Protein AF-0000000069646074 (afdb_homodimer)

Solvent-accessible surface area (backbone atoms only — not comparable to full-atom values): 11655 Å² total; per-residue (Å²): 133,66,46,63,47,78,86,68,53,70,42,39,55,42,27,39,51,50,51,42,50,24,63,64,48,52,66,72,56,49,51,50,51,48,33,70,33,52,32,80,80,73,58,53,70,69,58,49,52,49,52,53,50,39,44,72,73,66,55,84,73,53,60,79,70,73,66,70,65,72,78,75,69,74,68,78,69,71,82,78,67,69,81,74,59,93,70,78,74,85,82,89,135,134,65,46,64,48,76,87,68,51,69,42,39,55,41,28,39,50,49,50,40,50,25,62,63,49,52,66,72,55,50,52,48,51,47,33,70,34,51,31,80,80,75,57,52,69,69,58,50,52,50,50,53,50,39,45,72,72,64,54,84,72,53,60,78,70,72,65,69,64,72,77,74,68,71,66,78,69,70,81,72,66,70,73,74,67,82,85,72,79,76,66,82,116

Foldseek 3Di:
DAAADEPDDQLVLLVQLLVCVVVVHDLVVSLVVCCVRYNPVSDDPVVSVVSSVCVVVVDDGSDDPPPPPDPCPVCVVDDPDDPPPDDDDPDDD/DAAADEPDDQLVLLVQLLVCVVVVHDLVVSLVVCCVRYNPVSDDPVVSVVSSVCVVVVDDGSDDPPPPPDPCVVCVVDDVPDPVDDDPPPPPD

Radius of gyration: 30.95 Å; Cα contacts (8 Å, |Δi|>4): 137; chains: 2; bounding box: 115×78×54 Å

Organism: Araneus ventricosus (NCBI:txid182803)

pLDDT: mean 76.93, std 27.56, range [20.59, 98.56]

Nearest PDB structures (foldseek):
  5hoo-assembly1_B  TM=8.547E-01  e=4.907E-03  Drosophila mauritiana
  5hoo-assembly1_A  TM=8.546E-01  e=1.168E-02  Drosophila mauritiana
  7s03-assembly1_A-2  TM=7.861E-01  e=1.168E-02  Homo sapiens
  3hot-assembly1_A  TM=8.246E-01  e=2.960E-02  Drosophila mauritiana
  2rn7-assembly1_A  TM=3.428E-01  e=2.410E+00  Shigella flexneri

Secondary structure (DSSP, 8-state):
-PPPPPS--HHHHHHHHHHHHHTT--HHHHHHHHHHHT-TTSS-HHHHHHHHHHHHTT----S------------------GGG---S-----/-PPPPPS--HHHHHHHHHHHHHTT--HHHHHHHHHHHT-TTSS-HHHHHHHHHHHHTT----S-----------------GGG----------

Sequence (186 aa):
MFKTIADPADSEVRSVIRFLNAKKVKPAEIHRQLVEIYDENVMTDGMFRKWVRQFNDDRTNVHDEARSGRPSVVNDGLVAKVDEKFVKTDGSQMFKTIADPADSEVRSVIRFLNAKKVKPAEIHRQLVEIYDENVMTDGMFRKWVRQFNDDRTNVHDEARSGRPSVVNDGLVAKVDEKFVKTDGSQ

Structure (mmCIF, N/CA/C/O backbone):
data_AF-0000000069646074-model_v1
#
loop_
_entity.id
_entity.type
_entity.pdbx_description
1 polymer 'Mos1 transposase HTH domain-containing protein'
#
loop_
_atom_site.group_PDB
_atom_site.id
_atom_site.type_symbol
_atom_site.label_atom_id
_atom_site.label_alt_id
_atom_site.label_comp_id
_atom_site.label_asym_id
_atom_site.label_entity_id
_atom_site.label_seq_id
_atom_site.pdbx_PDB_ins_code
_atom_site.Cartn_x
_atom_site.Cartn_y
_atom_site.Cartn_z
_atom_site.occupancy
_atom_site.B_iso_or_equiv
_atom_site.auth_seq_id
_atom_site.auth_comp_id
_atom_site.auth_asym_id
_atom_site.auth_atom_id
_atom_site.pdbx_PDB_model_num
ATOM 1 N N . MET A 1 1 ? 1.889 -19.594 7.305 1 67.44 1 MET A N 1
ATOM 2 C CA . MET A 1 1 ? 0.862 -18.766 7.914 1 67.44 1 MET A CA 1
ATOM 3 C C . MET A 1 1 ? 1.164 -17.281 7.699 1 67.44 1 MET A C 1
ATOM 5 O O . MET A 1 1 ? 2.309 -16.844 7.852 1 67.44 1 MET A O 1
ATOM 9 N N . PHE A 1 2 ? 0.209 -16.484 6.973 1 74.75 2 PHE A N 1
ATOM 10 C CA . PHE A 1 2 ? 0.389 -15.062 6.684 1 74.75 2 PHE A CA 1
ATOM 11 C C . PHE A 1 2 ? 0.436 -14.25 7.969 1 74.75 2 PHE A C 1
ATOM 13 O O . PHE A 1 2 ? -0.162 -14.633 8.977 1 74.75 2 PHE A O 1
ATOM 20 N N . LYS A 1 3 ? 1.352 -13.43 8.094 1 87.81 3 LYS A N 1
ATOM 21 C CA . LYS A 1 3 ? 1.307 -12.453 9.172 1 87.81 3 LYS A CA 1
ATOM 22 C C . LYS A 1 3 ? 0.21 -11.414 8.93 1 87.81 3 LYS A C 1
ATOM 24 O O . LYS A 1 3 ? 0.04 -10.938 7.812 1 87.81 3 LYS A O 1
ATOM 29 N N . THR A 1 4 ? -0.671 -11.266 9.891 1 94.12 4 THR A N 1
ATOM 30 C CA . THR A 1 4 ? -1.714 -10.258 9.742 1 94.12 4 THR A CA 1
ATOM 31 C C . THR A 1 4 ? -1.198 -8.875 10.148 1 94.12 4 THR A C 1
ATOM 33 O O . THR A 1 4 ? -0.296 -8.766 10.977 1 94.12 4 THR A O 1
ATOM 36 N N . ILE A 1 5 ? -1.714 -7.871 9.516 1 96.12 5 ILE A N 1
ATOM 37 C CA . ILE A 1 5 ? -1.341 -6.492 9.812 1 96.12 5 ILE A CA 1
ATOM 38 C C . ILE A 1 5 ? -2.432 -5.832 10.648 1 96.12 5 ILE A C 1
ATOM 40 O O . ILE A 1 5 ? -3.572 -5.695 10.203 1 96.12 5 ILE A O 1
ATOM 44 N N . ALA A 1 6 ? -2.025 -5.422 11.828 1 93.06 6 ALA A N 1
ATOM 45 C CA . ALA A 1 6 ? -3.002 -4.82 12.734 1 93.06 6 ALA A CA 1
ATOM 46 C C . ALA A 1 6 ? -3.037 -3.303 12.57 1 93.06 6 ALA A C 1
ATOM 48 O O . ALA A 1 6 ? -1.997 -2.67 12.375 1 93.06 6 ALA A O 1
ATOM 49 N N . ASP A 1 7 ? -4.16 -2.73 12.578 1 91.38 7 ASP A N 1
ATOM 50 C CA . ASP A 1 7 ? -4.41 -1.293 12.633 1 91.38 7 ASP A CA 1
ATOM 51 C C . ASP A 1 7 ? -3.674 -0.564 11.516 1 91.38 7 ASP A C 1
ATOM 53 O O . ASP A 1 7 ? -2.875 0.339 11.773 1 91.38 7 ASP A O 1
ATOM 57 N N . PRO A 1 8 ? -3.857 -1.016 10.281 1 94.38 8 PRO A N 1
ATOM 58 C CA . PRO A 1 8 ? -3.234 -0.31 9.156 1 94.38 8 PRO A CA 1
ATOM 59 C C . PRO A 1 8 ? -3.787 1.102 8.969 1 94.38 8 PRO A C 1
ATOM 61 O O . PRO A 1 8 ? -4.953 1.357 9.273 1 94.38 8 PRO A O 1
ATOM 64 N N . ALA A 1 9 ? -2.949 1.993 8.523 1 93.56 9 ALA A N 1
ATOM 65 C CA . ALA A 1 9 ? -3.465 3.293 8.102 1 93.56 9 ALA A CA 1
ATOM 66 C C . ALA A 1 9 ? -4.352 3.16 6.863 1 93.56 9 ALA A C 1
ATOM 68 O O . ALA A 1 9 ? -4.168 2.244 6.059 1 93.56 9 ALA A O 1
ATOM 69 N N . ASP A 1 10 ? -5.262 4.09 6.723 1 94.44 10 ASP A N 1
ATOM 70 C CA . ASP A 1 10 ? -6.16 4.066 5.574 1 94.44 10 ASP A CA 1
ATOM 71 C C . ASP A 1 10 ? -5.379 4.129 4.266 1 94.44 10 ASP A C 1
ATOM 73 O O . ASP A 1 10 ? -5.719 3.441 3.299 1 94.44 10 ASP A O 1
ATOM 77 N N . SER A 1 11 ? -4.387 4.977 4.32 1 95.06 11 SER A N 1
ATOM 78 C CA . SER A 1 11 ? -3.596 5.16 3.107 1 95.06 11 SER A CA 1
ATOM 79 C C . SER A 1 11 ? -2.859 3.883 2.729 1 95.06 11 SER A C 1
ATOM 81 O O . SER A 1 11 ? -2.621 3.623 1.546 1 95.06 11 SER A O 1
ATOM 83 N N . GLU A 1 12 ? -2.441 3.082 3.77 1 96.5 12 GLU A N 1
ATOM 84 C CA . GLU A 1 12 ? -1.771 1.813 3.504 1 96.5 12 GLU A CA 1
ATOM 85 C C . GLU A 1 12 ? -2.693 0.846 2.768 1 96.5 12 GLU A C 1
ATOM 87 O O . GLU A 1 12 ? -2.293 0.233 1.776 1 96.5 12 GLU A O 1
ATOM 92 N N . VAL A 1 13 ? -3.936 0.785 3.25 1 97.62 13 VAL A N 1
ATOM 93 C CA . VAL A 1 13 ? -4.91 -0.12 2.648 1 97.62 13 VAL A CA 1
ATOM 94 C C . VAL A 1 13 ? -5.223 0.332 1.223 1 97.62 13 VAL A C 1
ATOM 96 O O . VAL A 1 13 ? -5.258 -0.486 0.3 1 97.62 13 VAL A O 1
ATOM 99 N N . ARG A 1 14 ? -5.363 1.627 1.051 1 97.94 14 ARG A N 1
ATOM 100 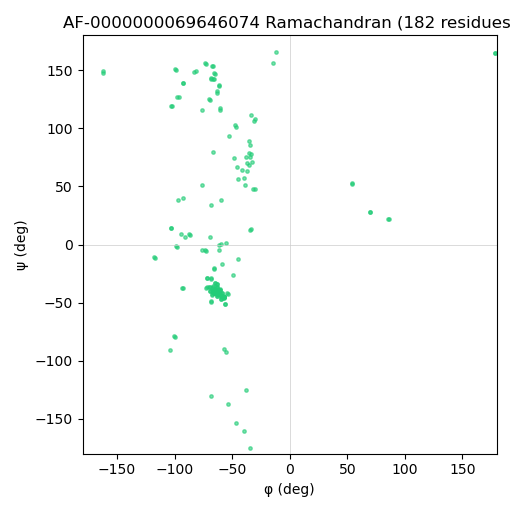C CA . ARG A 1 14 ? -5.672 2.166 -0.269 1 97.94 14 ARG A CA 1
ATOM 101 C C . ARG A 1 14 ? -4.512 1.958 -1.233 1 97.94 14 ARG A C 1
ATOM 103 O O . ARG A 1 14 ? -4.723 1.716 -2.424 1 97.94 14 ARG A O 1
ATOM 110 N N . SER A 1 15 ? -3.307 2.059 -0.743 1 98.06 15 SER A N 1
ATOM 111 C CA . SER A 1 15 ? -2.127 1.802 -1.562 1 98.06 15 SER A CA 1
ATOM 112 C C . SER A 1 15 ? -2.115 0.367 -2.078 1 98.06 15 SER A C 1
ATOM 114 O O . SER A 1 15 ? -1.774 0.122 -3.238 1 98.06 15 SER A O 1
ATOM 116 N N . VAL A 1 16 ? -2.514 -0.562 -1.207 1 98.44 16 VAL A N 1
ATOM 117 C CA . VAL A 1 16 ? -2.553 -1.971 -1.584 1 98.44 16 VAL A CA 1
ATOM 118 C C . VAL A 1 16 ? -3.639 -2.193 -2.635 1 98.44 16 VAL A C 1
ATOM 120 O O . VAL A 1 16 ? -3.422 -2.906 -3.617 1 98.44 16 VAL A O 1
ATOM 123 N N . ILE A 1 17 ? -4.797 -1.57 -2.43 1 98.56 17 ILE A N 1
ATOM 124 C CA . ILE A 1 17 ? -5.875 -1.681 -3.41 1 98.56 17 ILE A CA 1
ATOM 125 C C . ILE A 1 17 ? -5.395 -1.161 -4.762 1 98.56 17 ILE A C 1
ATOM 127 O O . ILE A 1 17 ? -5.625 -1.795 -5.797 1 98.56 17 ILE A O 1
ATOM 131 N N . ARG A 1 18 ? -4.707 -0.024 -4.789 1 98.31 18 ARG A N 1
ATOM 132 C CA . ARG A 1 18 ? -4.199 0.572 -6.023 1 98.31 18 ARG A CA 1
ATOM 133 C C . ARG A 1 18 ? -3.219 -0.365 -6.719 1 98.31 18 ARG A C 1
ATOM 135 O O . ARG A 1 18 ? -3.283 -0.545 -7.938 1 98.31 18 ARG A O 1
ATOM 142 N N . PHE A 1 19 ? -2.404 -1.029 -5.977 1 98 19 PHE A N 1
ATOM 143 C CA . PHE A 1 19 ? -1.388 -1.941 -6.484 1 98 19 PHE A CA 1
ATOM 144 C C . PHE A 1 19 ? -2.029 -3.174 -7.109 1 98 19 PHE A C 1
ATOM 146 O O . PHE A 1 19 ? -1.714 -3.537 -8.242 1 98 19 PHE A O 1
ATOM 153 N N . LEU A 1 20 ? -2.938 -3.771 -6.406 1 98.25 20 LEU A N 1
ATOM 154 C CA . LEU A 1 20 ? -3.574 -4.992 -6.895 1 98.25 20 LEU A CA 1
ATOM 155 C C . LEU A 1 20 ? -4.48 -4.695 -8.086 1 98.25 20 LEU A C 1
ATOM 157 O O . LEU A 1 20 ? -4.59 -5.512 -9 1 98.25 20 LEU A O 1
ATOM 161 N N . ASN A 1 21 ? -5.117 -3.518 -7.984 1 98 21 ASN A N 1
ATOM 162 C CA . ASN A 1 21 ? -5.93 -3.088 -9.117 1 98 21 ASN A CA 1
ATOM 163 C C . ASN A 1 21 ? -5.078 -2.887 -10.375 1 98 21 ASN A C 1
ATOM 165 O O . ASN A 1 21 ? -5.473 -3.283 -11.469 1 98 21 ASN A O 1
ATOM 169 N N . ALA A 1 22 ? -3.936 -2.273 -10.188 1 97.56 22 ALA A N 1
ATOM 170 C CA . ALA A 1 22 ? -3.016 -2.076 -11.305 1 97.56 22 ALA A CA 1
ATOM 171 C C . ALA A 1 22 ? -2.531 -3.412 -11.859 1 97.56 22 ALA A C 1
ATOM 173 O O . ALA A 1 22 ? -2.266 -3.535 -13.055 1 97.56 22 ALA A O 1
ATOM 174 N N . LYS A 1 23 ? -2.379 -4.418 -10.977 1 97 23 LYS A N 1
ATOM 175 C CA . LYS A 1 23 ? -1.985 -5.77 -11.359 1 97 23 LYS A CA 1
ATOM 176 C C . LYS A 1 23 ? -3.131 -6.504 -12.047 1 97 23 LYS A C 1
ATOM 178 O O . LYS A 1 23 ? -2.99 -7.668 -12.43 1 97 23 LYS A O 1
ATOM 183 N N . LYS A 1 24 ? -4.293 -5.887 -12.102 1 96.56 24 LYS A N 1
ATOM 184 C CA . LYS A 1 24 ? -5.492 -6.398 -12.758 1 96.56 24 LYS A CA 1
ATOM 185 C C . LYS A 1 24 ? -6.062 -7.602 -12 1 96.56 24 LYS A C 1
ATOM 187 O O . LYS A 1 24 ? -6.613 -8.516 -12.609 1 96.56 24 LYS A O 1
ATOM 192 N N . VAL A 1 25 ? -5.809 -7.598 -10.727 1 97.19 25 VAL A N 1
ATOM 193 C CA . VAL A 1 25 ? -6.477 -8.578 -9.883 1 97.19 25 VAL A CA 1
ATOM 194 C C . VAL A 1 25 ? -7.969 -8.266 -9.805 1 97.19 25 VAL A C 1
ATOM 196 O O . VAL A 1 25 ? -8.359 -7.098 -9.711 1 97.19 25 VAL A O 1
ATOM 199 N N . LYS A 1 26 ? -8.773 -9.32 -9.797 1 97.75 26 LYS A N 1
ATOM 200 C CA . LYS A 1 26 ? -10.219 -9.125 -9.711 1 97.75 26 LYS A CA 1
ATOM 201 C C . LYS A 1 26 ? -10.617 -8.516 -8.375 1 97.75 26 LYS A C 1
ATOM 203 O O . LYS A 1 26 ? -10.078 -8.898 -7.328 1 97.75 26 LYS A O 1
ATOM 208 N N . PRO A 1 27 ? -11.57 -7.652 -8.398 1 97.88 27 PRO A N 1
ATOM 209 C CA . PRO A 1 27 ? -11.992 -6.965 -7.176 1 97.88 27 PRO A CA 1
ATOM 210 C C . PRO A 1 27 ? -12.336 -7.934 -6.047 1 97.88 27 PRO A C 1
ATOM 212 O O . PRO A 1 27 ? -11.961 -7.707 -4.895 1 97.88 27 PRO A O 1
ATOM 215 N N . ALA A 1 28 ? -13.031 -8.992 -6.383 1 97.81 28 ALA A N 1
ATOM 216 C CA . ALA A 1 28 ? -13.398 -9.969 -5.359 1 97.81 28 ALA A CA 1
ATOM 217 C C . ALA A 1 28 ? -12.156 -10.578 -4.711 1 97.81 28 ALA A C 1
ATOM 219 O O . ALA A 1 28 ? -12.133 -10.805 -3.498 1 97.81 28 ALA A O 1
ATOM 220 N N . GLU A 1 29 ? -11.164 -10.82 -5.527 1 98.06 29 GLU A N 1
ATOM 221 C CA . GLU A 1 29 ? -9.914 -11.391 -5.027 1 98.06 29 GLU A CA 1
ATOM 222 C C . GLU A 1 29 ? -9.125 -10.367 -4.219 1 98.06 29 GLU A C 1
ATOM 224 O O . GLU A 1 29 ? -8.5 -10.711 -3.215 1 98.06 29 GLU A O 1
ATOM 229 N N . ILE A 1 30 ? -9.172 -9.094 -4.66 1 98.44 30 ILE A N 1
ATOM 230 C CA . ILE A 1 30 ? -8.523 -8.031 -3.896 1 98.44 30 ILE A CA 1
ATOM 231 C C . ILE A 1 30 ? -9.125 -7.961 -2.494 1 98.44 30 ILE A C 1
ATOM 233 O O . ILE A 1 30 ? -8.398 -7.938 -1.5 1 98.44 30 ILE A O 1
ATOM 237 N N . HIS A 1 31 ? -10.43 -7.988 -2.467 1 97.75 31 HIS A N 1
ATOM 238 C CA . HIS A 1 31 ? -11.125 -7.914 -1.184 1 97.75 31 HIS A CA 1
ATOM 239 C C . HIS A 1 31 ? -10.75 -9.086 -0.287 1 97.75 31 HIS A C 1
ATOM 241 O O . HIS A 1 31 ? -10.492 -8.914 0.906 1 97.75 31 HIS A O 1
ATOM 247 N N . ARG A 1 32 ? -10.68 -10.219 -0.838 1 97.12 32 ARG A N 1
ATOM 248 C CA . ARG A 1 32 ? -10.297 -11.414 -0.091 1 97.12 32 ARG A CA 1
ATOM 249 C C . ARG A 1 32 ? -8.906 -11.266 0.503 1 97.12 32 ARG A C 1
ATOM 251 O O . ARG A 1 32 ? -8.68 -11.586 1.673 1 97.12 32 ARG A O 1
ATOM 258 N N . GLN A 1 33 ? -8.008 -10.781 -0.28 1 97.62 33 GLN A N 1
ATOM 259 C CA . GLN A 1 33 ? -6.633 -10.617 0.185 1 97.62 33 GLN A CA 1
ATOM 260 C C . GLN A 1 33 ? -6.551 -9.586 1.308 1 97.62 33 GLN A C 1
ATOM 262 O O . GLN A 1 33 ? -5.816 -9.781 2.281 1 97.62 33 GLN A O 1
ATOM 267 N N . LEU A 1 34 ? -7.312 -8.5 1.206 1 97.44 34 LEU A N 1
ATOM 268 C CA . LEU A 1 34 ? -7.328 -7.484 2.252 1 97.44 34 LEU A CA 1
ATOM 269 C C . LEU A 1 34 ? -7.852 -8.062 3.562 1 97.44 34 LEU A C 1
ATOM 271 O O . LEU A 1 34 ? -7.281 -7.809 4.629 1 97.44 34 LEU A O 1
ATOM 275 N N . VAL A 1 35 ? -8.93 -8.883 3.432 1 96.38 35 VAL A N 1
ATOM 276 C CA . VAL A 1 35 ? -9.555 -9.484 4.609 1 96.38 35 VAL A CA 1
ATOM 277 C C . VAL A 1 35 ? -8.586 -10.477 5.25 1 96.38 35 VAL A C 1
ATOM 279 O O . VAL A 1 35 ? -8.484 -10.547 6.477 1 96.38 35 VAL A O 1
ATOM 282 N N . GLU A 1 36 ? -7.875 -11.203 4.469 1 96.19 36 GLU A N 1
ATOM 283 C CA . GLU A 1 36 ? -6.934 -12.219 4.934 1 96.19 36 GLU A CA 1
ATOM 284 C C . GLU A 1 36 ? -5.758 -11.578 5.672 1 96.19 36 GLU A C 1
ATOM 286 O O . GLU A 1 36 ? -5.312 -12.102 6.699 1 96.19 36 GLU A O 1
ATOM 291 N N . ILE A 1 37 ? -5.25 -10.477 5.199 1 97.25 37 ILE A N 1
ATOM 292 C CA . ILE A 1 37 ? -4.008 -9.891 5.691 1 97.25 37 ILE A CA 1
ATOM 293 C C . ILE A 1 37 ? -4.309 -8.875 6.789 1 97.25 37 ILE A C 1
ATOM 295 O O . ILE A 1 37 ? -3.557 -8.758 7.758 1 97.25 37 ILE A O 1
ATOM 299 N N . TYR A 1 38 ? -5.398 -8.117 6.648 1 96.56 38 TYR A N 1
ATOM 300 C CA . TYR A 1 38 ? -5.738 -7.105 7.645 1 96.56 38 TYR A CA 1
ATOM 301 C C . TYR A 1 38 ? -6.816 -7.613 8.594 1 96.56 38 TYR A C 1
ATOM 303 O O . TYR A 1 38 ? -6.531 -7.98 9.734 1 96.56 38 TYR A O 1
ATOM 311 N N . ASP A 1 39 ? -8.023 -7.609 8.227 1 94.44 39 ASP A N 1
ATOM 312 C CA . ASP A 1 39 ? -9.188 -8.094 8.953 1 94.44 39 ASP A CA 1
ATOM 313 C C . ASP A 1 39 ? -10.469 -7.867 8.156 1 94.44 39 ASP A C 1
ATOM 315 O O . ASP A 1 39 ? -10.492 -7.066 7.219 1 94.44 39 ASP A O 1
ATOM 319 N N . GLU A 1 40 ? -11.516 -8.539 8.578 1 93.31 40 GLU A N 1
ATOM 320 C CA . GLU A 1 40 ? -12.797 -8.43 7.891 1 93.31 40 GLU A CA 1
ATOM 321 C C . GLU A 1 40 ? -13.367 -7.02 8.016 1 93.31 40 GLU A C 1
ATOM 323 O O . GLU A 1 40 ? -14.188 -6.602 7.191 1 93.31 40 GLU A O 1
ATOM 328 N N . ASN A 1 41 ? -12.875 -6.301 9.016 1 92.62 41 ASN A N 1
ATOM 329 C CA . ASN A 1 41 ? -13.422 -4.977 9.305 1 92.62 41 ASN A CA 1
ATOM 330 C C . ASN A 1 41 ? -12.5 -3.869 8.797 1 92.62 41 ASN A C 1
ATOM 332 O O . ASN A 1 41 ? -12.617 -2.719 9.227 1 92.62 41 ASN A O 1
ATOM 336 N N . VAL A 1 42 ? -11.5 -4.207 7.918 1 95.31 42 VAL A N 1
ATOM 337 C CA . VAL A 1 42 ? -10.531 -3.23 7.441 1 95.31 42 VAL A CA 1
ATOM 338 C C . VAL A 1 42 ? -11.242 -2.139 6.645 1 95.31 42 VAL A C 1
ATOM 340 O O . VAL A 1 42 ? -10.867 -0.967 6.711 1 95.31 42 VAL A O 1
ATOM 343 N N . MET A 1 43 ? -12.32 -2.539 5.863 1 94.38 43 MET A N 1
ATOM 344 C CA . MET A 1 43 ? -13.117 -1.601 5.074 1 94.38 43 MET A CA 1
ATOM 345 C C . MET A 1 43 ? -14.453 -2.219 4.676 1 94.38 43 MET A C 1
ATOM 347 O O . MET A 1 43 ? -14.555 -3.436 4.516 1 94.38 43 MET A O 1
ATOM 351 N N . THR A 1 44 ? -15.461 -1.345 4.543 1 95.94 44 THR A N 1
ATOM 352 C CA . THR A 1 44 ? -16.75 -1.848 4.07 1 95.94 44 THR A CA 1
ATOM 353 C C . THR A 1 44 ? -16.688 -2.168 2.58 1 95.94 44 THR A C 1
ATOM 355 O O . THR A 1 44 ? -15.852 -1.619 1.855 1 95.94 44 THR A O 1
ATOM 358 N N . ASP A 1 45 ? -17.531 -3.014 2.178 1 95.62 45 ASP A N 1
ATOM 359 C CA . ASP A 1 45 ? -17.594 -3.363 0.763 1 95.62 45 ASP A CA 1
ATOM 360 C C . ASP A 1 45 ? -17.844 -2.127 -0.097 1 95.62 45 ASP A C 1
ATOM 362 O O . ASP A 1 45 ? -17.25 -1.977 -1.165 1 95.62 45 ASP A O 1
ATOM 366 N N . GLY A 1 46 ? -18.797 -1.293 0.377 1 96.88 46 GLY A N 1
ATOM 367 C CA . GLY A 1 46 ? -19.094 -0.072 -0.358 1 96.88 46 GLY A CA 1
ATOM 368 C C . GLY A 1 46 ? -17.875 0.822 -0.531 1 96.88 46 GLY A C 1
ATOM 369 O O . GLY A 1 46 ? -17.625 1.335 -1.624 1 96.88 46 GLY A O 1
ATOM 370 N N . MET A 1 47 ? -17.125 1.031 0.531 1 96.88 47 MET A N 1
ATOM 371 C CA . MET A 1 47 ? -15.906 1.848 0.477 1 96.88 47 MET A CA 1
ATOM 372 C C . MET A 1 47 ? -14.852 1.201 -0.415 1 96.88 47 MET A C 1
ATOM 374 O O . MET A 1 47 ? -14.211 1.883 -1.212 1 96.88 47 MET A O 1
ATOM 378 N N . PHE A 1 48 ? -14.734 -0.094 -0.27 1 97.69 48 PHE A N 1
ATOM 379 C CA . PHE A 1 48 ? -13.805 -0.841 -1.107 1 97.69 48 PHE A CA 1
ATOM 380 C C . PHE A 1 48 ? -14.109 -0.625 -2.584 1 97.69 48 PHE A C 1
ATOM 382 O O . PHE A 1 48 ? -13.227 -0.269 -3.363 1 97.69 48 PHE A O 1
ATOM 389 N N . ARG A 1 49 ? -15.328 -0.792 -3.016 1 97.88 49 ARG A N 1
ATOM 390 C CA . ARG A 1 49 ? -15.75 -0.625 -4.402 1 97.88 49 ARG A CA 1
ATOM 391 C C . ARG A 1 49 ? -15.539 0.813 -4.867 1 97.88 49 ARG A C 1
ATOM 393 O O . ARG A 1 49 ? -15.195 1.054 -6.027 1 97.88 49 ARG A O 1
ATOM 400 N N . LYS A 1 50 ? -15.844 1.719 -3.979 1 97.38 50 LYS A N 1
ATOM 401 C CA . LYS A 1 50 ? -15.617 3.127 -4.289 1 97.38 50 LYS A CA 1
ATOM 402 C C . LYS A 1 50 ? -14.156 3.383 -4.652 1 97.38 50 LYS A C 1
ATOM 404 O O . LYS A 1 50 ? -13.867 4.051 -5.648 1 97.38 50 LYS A O 1
ATOM 409 N N . TRP A 1 51 ? -13.242 2.824 -3.881 1 97.12 51 TRP A N 1
ATOM 410 C CA . TRP A 1 51 ? -11.82 3.037 -4.129 1 97.12 51 TRP A CA 1
ATOM 411 C C . TRP A 1 51 ? -11.383 2.344 -5.418 1 97.12 51 TRP A C 1
ATOM 413 O O . TRP A 1 51 ? -10.578 2.883 -6.176 1 97.12 51 TRP A O 1
ATOM 423 N N . VAL A 1 52 ? -11.898 1.125 -5.672 1 97.94 52 VAL A N 1
ATOM 424 C CA . VAL A 1 52 ? -11.617 0.444 -6.93 1 97.94 52 VAL A CA 1
ATOM 425 C C . VAL A 1 52 ? -12.062 1.318 -8.102 1 97.94 52 VAL A C 1
ATOM 427 O O . VAL A 1 52 ? -11.32 1.482 -9.07 1 97.94 52 VAL A O 1
ATOM 430 N N . ARG A 1 53 ? -13.227 1.863 -7.996 1 97.69 53 ARG A N 1
ATOM 431 C CA . ARG A 1 53 ? -13.734 2.758 -9.031 1 97.69 53 ARG A CA 1
ATOM 432 C C . ARG A 1 53 ? -12.836 3.982 -9.188 1 97.69 53 ARG A C 1
ATOM 434 O O . ARG A 1 53 ? -12.523 4.395 -10.305 1 97.69 53 ARG A O 1
ATOM 441 N N . GLN A 1 54 ? -12.414 4.531 -8.117 1 96.88 54 GLN A N 1
ATOM 442 C CA . GLN A 1 54 ? -11.57 5.723 -8.156 1 96.88 54 GLN A CA 1
ATOM 443 C C . GLN A 1 54 ? -10.234 5.43 -8.836 1 96.88 54 GLN A C 1
ATOM 445 O O . GLN A 1 54 ? -9.742 6.238 -9.625 1 96.88 54 GLN A O 1
ATOM 450 N N . PHE A 1 55 ? -9.695 4.301 -8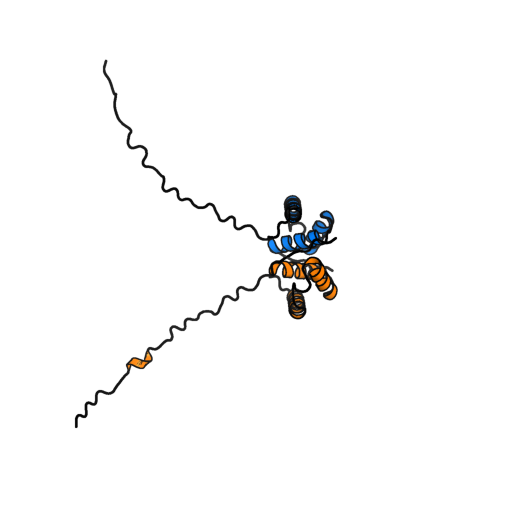.5 1 96.81 55 PHE A N 1
ATOM 451 C CA . PHE A 1 55 ? -8.422 3.957 -9.125 1 96.81 55 PHE A CA 1
ATOM 452 C C . PHE A 1 55 ? -8.617 3.6 -10.594 1 96.81 55 PHE A C 1
ATOM 454 O O . PHE A 1 55 ? -7.73 3.842 -11.414 1 96.81 55 PHE A O 1
ATOM 461 N N . ASN A 1 56 ? -9.789 3.084 -10.93 1 96.38 56 ASN A N 1
ATOM 462 C CA . ASN A 1 56 ? -10.102 2.855 -12.336 1 96.38 56 ASN A CA 1
ATOM 463 C C . ASN A 1 56 ? -10.266 4.172 -13.102 1 96.38 56 ASN A C 1
ATOM 465 O O . ASN A 1 56 ? -9.969 4.242 -14.289 1 96.38 56 ASN A O 1
ATOM 469 N N . ASP A 1 57 ? -10.695 5.199 -12.375 1 95.88 57 ASP A N 1
ATOM 470 C CA . ASP A 1 57 ? -10.883 6.523 -12.969 1 95.88 57 ASP A CA 1
ATOM 471 C C . ASP A 1 57 ? -9.586 7.332 -12.914 1 95.88 57 ASP A C 1
ATOM 473 O O . ASP A 1 57 ? -9.609 8.555 -13.055 1 95.88 57 ASP A O 1
ATOM 477 N N . ASP A 1 58 ? -8.438 6.703 -12.523 1 93.75 58 ASP A N 1
ATOM 478 C CA . ASP A 1 58 ? -7.07 7.199 -12.633 1 93.75 58 ASP A CA 1
ATOM 479 C C . ASP A 1 58 ? -6.699 8.07 -11.438 1 93.75 58 ASP A C 1
ATOM 481 O O . ASP A 1 58 ? -5.863 8.969 -11.555 1 93.75 58 ASP A O 1
ATOM 485 N N . ARG A 1 59 ? -7.461 7.832 -10.375 1 92.38 59 ARG A N 1
ATOM 486 C CA . ARG A 1 59 ? -7.004 8.477 -9.148 1 92.38 59 ARG A CA 1
ATOM 487 C C . ARG A 1 59 ? -5.617 7.98 -8.75 1 92.38 59 ARG A C 1
ATOM 489 O O . ARG A 1 59 ? -5.363 6.773 -8.75 1 92.38 59 ARG A O 1
ATOM 496 N N . THR A 1 60 ? -4.711 8.914 -8.328 1 92.25 60 THR A N 1
ATOM 497 C CA . THR A 1 60 ? -3.344 8.516 -8.008 1 92.25 60 THR A CA 1
ATOM 498 C C . THR A 1 60 ? -3.037 8.781 -6.535 1 92.25 60 THR A C 1
ATOM 500 O O . THR A 1 60 ? -2.053 8.258 -6 1 92.25 60 THR A O 1
ATOM 503 N N . ASN A 1 61 ? -3.945 9.531 -5.902 1 92.75 61 ASN A N 1
ATOM 504 C CA . ASN A 1 61 ? -3.717 9.883 -4.504 1 92.75 61 ASN A CA 1
ATOM 505 C C . ASN A 1 61 ? -4.441 8.93 -3.559 1 92.75 61 ASN A C 1
ATOM 507 O O . ASN A 1 61 ? -5.648 8.719 -3.691 1 92.75 61 ASN A O 1
ATOM 511 N N . VAL A 1 62 ? -3.713 8.375 -2.646 1 94.56 62 VAL A N 1
ATOM 512 C CA . VAL A 1 62 ? -4.285 7.406 -1.715 1 94.56 62 VAL A CA 1
ATOM 513 C C . VAL A 1 62 ? -4.621 8.094 -0.395 1 94.56 62 VAL A C 1
ATOM 515 O O . VAL A 1 62 ? -5.094 7.453 0.545 1 94.56 62 VAL A O 1
ATOM 518 N N . HIS A 1 63 ? -4.328 9.445 -0.265 1 87.56 63 HIS A N 1
ATOM 519 C CA . HIS A 1 63 ? -4.609 10.203 0.948 1 87.56 63 HIS A CA 1
ATOM 520 C C . HIS A 1 63 ? -5.898 11.008 0.812 1 87.56 63 HIS A C 1
ATOM 522 O O . HIS A 1 63 ? -6.367 11.25 -0.303 1 87.56 63 HIS A O 1
ATOM 528 N N . ASP A 1 64 ? -6.461 11.172 1.971 1 79.25 64 ASP A N 1
ATOM 529 C CA . ASP A 1 64 ? -7.68 11.977 1.977 1 79.25 64 ASP A CA 1
ATOM 530 C C . ASP A 1 64 ? -7.41 13.391 1.475 1 79.25 64 ASP A C 1
ATOM 532 O O . ASP A 1 64 ? -6.367 13.977 1.772 1 79.25 64 ASP A O 1
ATOM 536 N N . GLU A 1 65 ? -7.953 13.75 0.438 1 65.38 65 GLU A N 1
ATOM 537 C CA . GLU A 1 65 ? -7.828 15.125 -0.029 1 65.38 65 GLU A CA 1
ATOM 538 C C . GLU A 1 65 ? -8.07 16.109 1.105 1 65.38 65 GLU A C 1
ATOM 540 O O . GLU A 1 65 ? -8.992 15.938 1.906 1 65.38 65 GLU A O 1
ATOM 545 N N . ALA A 1 66 ? -7.016 16.625 1.624 1 57.94 66 ALA A N 1
ATOM 546 C CA . ALA A 1 66 ? -7.262 17.719 2.564 1 57.94 66 ALA A CA 1
ATOM 547 C C . ALA A 1 66 ? -8.469 18.562 2.131 1 57.94 66 ALA A C 1
ATOM 549 O O . ALA A 1 66 ? -8.547 18.984 0.979 1 57.94 66 ALA A O 1
ATOM 550 N N . ARG A 1 67 ? -9.648 18.078 2.391 1 48.91 67 ARG A N 1
ATOM 551 C CA . ARG A 1 67 ? -10.625 19.156 2.25 1 48.91 67 ARG A CA 1
ATOM 552 C C . ARG A 1 67 ? -10.062 20.469 2.773 1 48.91 67 ARG A C 1
ATOM 554 O O . ARG A 1 67 ? -9.672 20.562 3.938 1 48.91 67 ARG A O 1
ATOM 561 N N . SER A 1 68 ? -9.211 21.062 2.033 1 46.03 68 SER A N 1
ATOM 562 C CA . SER A 1 68 ? -9.07 22.422 2.566 1 46.03 68 SER A CA 1
ATOM 563 C C . SER A 1 68 ? -10.398 22.938 3.102 1 46.03 68 SER A C 1
ATOM 565 O O . SER A 1 68 ? -11.438 22.797 2.453 1 46.03 68 SER A O 1
ATOM 567 N N . GLY A 1 69 ? -10.586 22.641 4.371 1 42.03 69 GLY A N 1
ATOM 568 C CA . GLY A 1 69 ? -11.758 23.297 4.922 1 42.03 69 GLY A CA 1
ATOM 569 C C . GLY A 1 69 ? -12.273 24.422 4.051 1 42.03 69 GLY A C 1
ATOM 570 O O . GLY A 1 69 ? -11.594 24.859 3.121 1 42.03 69 GLY A O 1
ATOM 571 N N . ARG A 1 70 ? -13.586 24.781 4.168 1 47.53 70 ARG A N 1
ATOM 572 C CA . ARG A 1 70 ? -14.312 25.984 3.766 1 47.53 70 ARG A CA 1
ATOM 573 C C . ARG A 1 70 ? -13.406 27.203 3.795 1 47.53 70 ARG A C 1
ATOM 575 O O . ARG A 1 70 ? -12.695 27.438 4.777 1 47.53 70 ARG A O 1
ATOM 582 N N . PRO A 1 71 ? -13.008 27.766 2.682 1 44.75 71 PRO A N 1
ATOM 583 C CA . PRO A 1 71 ? -12.578 29.156 2.848 1 44.75 71 PRO A CA 1
ATOM 584 C C . PRO A 1 71 ? -13.391 29.906 3.9 1 44.75 71 PRO A C 1
ATOM 586 O O . PRO A 1 71 ? -14.625 29.906 3.846 1 44.75 71 PRO A O 1
ATOM 589 N N . SER A 1 72 ? -13.203 29.688 5.254 1 40.41 72 SER A N 1
ATOM 590 C CA . SER A 1 72 ? -13.945 30.531 6.188 1 40.41 72 SER A CA 1
ATOM 591 C C . SER A 1 72 ? -14.172 31.922 5.609 1 40.41 72 SER A C 1
ATOM 593 O O . SER A 1 72 ? -13.266 32.75 5.598 1 40.41 72 SER A O 1
ATOM 595 N N . VAL A 1 73 ? -14.617 32.062 4.418 1 41.25 73 VAL A N 1
ATOM 596 C CA . VAL A 1 73 ? -15.039 33.406 4.055 1 41.25 73 VAL A CA 1
ATOM 597 C C . VAL A 1 73 ? -15.805 34.031 5.215 1 41.25 73 VAL A C 1
ATOM 599 O O . VAL A 1 73 ? -16.922 33.625 5.52 1 41.25 73 VAL A O 1
ATOM 602 N N . VAL A 1 74 ? -15.133 34.25 6.398 1 39.03 74 VAL A N 1
ATOM 603 C CA . VAL A 1 74 ? -15.727 35.156 7.379 1 39.03 74 VAL A CA 1
ATOM 604 C C . VAL A 1 74 ? -16.391 36.312 6.664 1 39.03 74 VAL A C 1
ATOM 606 O O . VAL A 1 74 ? -15.711 37.156 6.031 1 39.03 74 VAL A O 1
ATOM 609 N N . ASN A 1 75 ? -17.406 36.156 5.855 1 36.66 75 ASN A N 1
ATOM 610 C CA . ASN A 1 75 ? -18.203 37.312 5.441 1 36.66 75 ASN A CA 1
ATOM 611 C C . ASN A 1 75 ? -18.594 38.156 6.637 1 36.66 75 ASN A C 1
ATOM 613 O O . ASN A 1 75 ? -19.344 37.719 7.508 1 36.66 75 ASN A O 1
ATOM 617 N N . ASP A 1 76 ? -17.688 38.938 7.254 1 37.62 76 ASP A N 1
ATOM 618 C CA . ASP A 1 76 ? -18.047 40.031 8.172 1 37.62 76 ASP A CA 1
ATOM 619 C C . ASP A 1 76 ? -19.344 40.719 7.723 1 37.62 76 ASP A C 1
ATOM 621 O O . ASP A 1 76 ? -19.578 41.875 8.055 1 37.62 76 ASP A O 1
ATOM 625 N N . GLY A 1 77 ? -20.062 40.156 6.816 1 34.59 77 GLY A N 1
ATOM 626 C CA . GLY A 1 77 ? -21.156 40.969 6.367 1 34.59 77 GLY A CA 1
ATOM 627 C C . GLY A 1 77 ? -22.141 41.312 7.473 1 34.59 77 GLY A C 1
ATOM 628 O O . GLY A 1 77 ? -23.281 41.719 7.203 1 34.59 77 GLY A O 1
ATOM 629 N N . LEU A 1 78 ? -21.938 40.844 8.758 1 33.5 78 LEU A N 1
ATOM 630 C CA . LEU A 1 78 ? -23.234 40.781 9.438 1 33.5 78 LEU A CA 1
ATOM 631 C C . LEU A 1 78 ? -23.953 42.125 9.352 1 33.5 78 LEU A C 1
ATOM 633 O O . LEU A 1 78 ? -23.328 43.125 9.008 1 33.5 78 LEU A O 1
ATOM 637 N N . VAL A 1 79 ? -24.656 42.656 10.578 1 32.34 79 VAL A N 1
ATOM 638 C CA . VAL A 1 79 ? -25.984 43.031 11.062 1 32.34 79 VAL A CA 1
ATOM 639 C C . VAL A 1 79 ? -26.188 44.531 10.938 1 32.34 79 VAL A C 1
ATOM 641 O O . VAL A 1 79 ? -25.641 45.312 11.727 1 32.34 79 VAL A O 1
ATOM 644 N N . ALA A 1 80 ? -25.797 45.188 10.023 1 36.03 80 ALA A N 1
ATOM 645 C CA . ALA A 1 80 ? -26.188 46.594 10.07 1 36.03 80 ALA A CA 1
ATOM 646 C C . ALA A 1 80 ? -27.703 46.719 10.18 1 36.03 80 ALA A C 1
ATOM 648 O O . ALA A 1 80 ? -28.25 47.812 10.07 1 36.03 80 ALA A O 1
ATOM 649 N N . LYS A 1 81 ? -28.469 45.562 10.242 1 31.22 81 LYS A N 1
ATOM 650 C CA . LYS A 1 81 ? -29.844 45.75 9.805 1 31.22 81 LYS A CA 1
ATOM 651 C C . LYS A 1 81 ? -30.516 46.875 10.602 1 31.22 81 LYS A C 1
ATOM 653 O O . LYS A 1 81 ? -31.141 47.781 10.023 1 31.22 81 LYS A O 1
ATOM 658 N N . VAL A 1 82 ? -31.203 46.562 11.711 1 33.78 82 VAL A N 1
ATOM 659 C CA . VAL A 1 82 ? -32.625 46.719 11.859 1 33.78 82 VAL A CA 1
ATOM 660 C C . VAL A 1 82 ? -32.938 48.062 12.516 1 33.78 82 VAL A C 1
ATOM 662 O O . VAL A 1 82 ? -34.062 48.312 12.969 1 33.78 82 VAL A O 1
ATOM 665 N 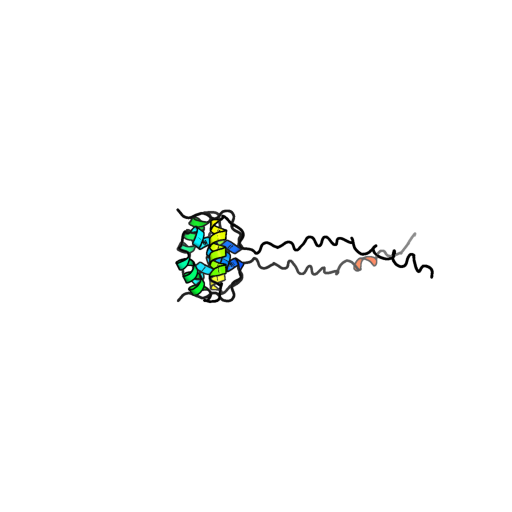N . ASP A 1 83 ? -31.984 48.969 12.703 1 32.72 83 ASP A N 1
ATOM 666 C CA . ASP A 1 83 ? -32.5 50 13.609 1 32.72 83 ASP A CA 1
ATOM 667 C C . ASP A 1 83 ? -33.719 50.719 13.008 1 32.72 83 ASP A C 1
ATOM 669 O O . ASP A 1 83 ? -34.156 51.719 13.539 1 32.72 83 ASP A O 1
ATOM 673 N N . GLU A 1 84 ? -34 50.375 11.812 1 32.91 84 GLU A N 1
ATOM 674 C CA . GLU A 1 84 ? -34.938 51.344 11.219 1 32.91 84 GLU A CA 1
ATOM 675 C C . GLU A 1 84 ? -36.312 51.25 11.883 1 32.91 84 GLU A C 1
ATOM 677 O O . GLU A 1 84 ? -37.344 51.469 11.227 1 32.91 84 GLU A O 1
ATOM 682 N N . LYS A 1 85 ? -36.531 50.438 12.984 1 29.31 85 LYS A N 1
ATOM 683 C CA . LYS A 1 85 ? -37.969 50.125 13.102 1 29.31 85 LYS A CA 1
ATOM 684 C C . LYS A 1 85 ? -38.781 51.375 13.195 1 29.31 85 LYS A C 1
ATOM 686 O O . LYS A 1 85 ? -39.812 51.5 12.516 1 29.31 85 LYS A O 1
ATOM 691 N N . PHE A 1 86 ? -39 51.875 14.555 1 33.31 86 PHE A N 1
ATOM 692 C CA . PHE A 1 86 ? -40.344 52.188 15.055 1 33.31 86 PHE A CA 1
ATOM 693 C C . PHE A 1 86 ? -40.844 53.5 14.5 1 33.31 86 PHE A C 1
ATOM 695 O O . PHE A 1 86 ? -40.406 54.594 14.938 1 33.31 86 PHE A O 1
ATOM 702 N N . VAL A 1 87 ? -40.812 53.688 13.289 1 32.22 87 VAL A N 1
ATOM 703 C CA . VAL A 1 87 ? -41.438 54.812 12.586 1 32.22 87 VAL A CA 1
ATOM 704 C C . VAL A 1 87 ? -42.781 55.156 13.219 1 32.22 87 VAL A C 1
ATOM 706 O O . VAL A 1 87 ? -43 56.312 13.57 1 32.22 87 VAL A O 1
ATOM 709 N N . LYS A 1 88 ? -43.875 55.188 12.5 1 30.69 88 LYS A N 1
ATOM 710 C CA . LYS A 1 88 ? -44.812 56.188 11.961 1 30.69 88 LYS A CA 1
ATOM 711 C C . LYS A 1 88 ? -46.094 56.219 12.773 1 30.69 88 LYS A C 1
ATOM 713 O O . LYS A 1 88 ? -46.562 57.281 13.156 1 30.69 88 LYS A O 1
ATOM 718 N N . THR A 1 89 ? -47.094 55.406 12.367 1 32.34 89 THR A N 1
ATOM 719 C CA . THR A 1 89 ? -48.406 55.906 11.984 1 32.34 89 THR A CA 1
ATOM 720 C C . THR A 1 89 ? -49.344 55.938 13.18 1 32.34 89 THR A C 1
ATOM 722 O O . THR A 1 89 ? -49.938 54.906 13.523 1 32.34 89 THR A O 1
ATOM 725 N N . ASP A 1 90 ? -49.031 55.688 14.453 1 31.52 90 ASP A N 1
ATOM 726 C CA . ASP A 1 90 ?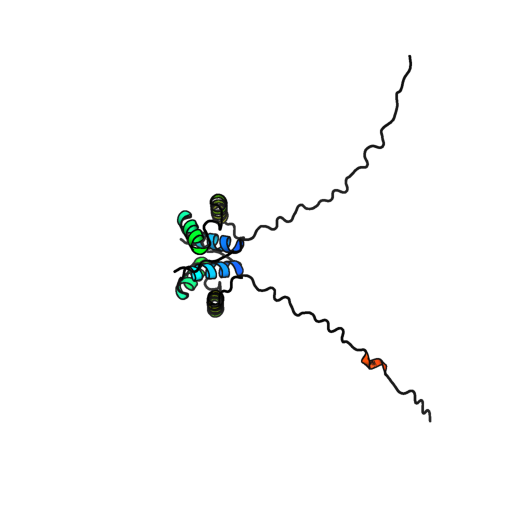 -50.312 55.562 15.156 1 31.52 90 ASP A CA 1
ATOM 727 C C . ASP A 1 90 ? -51.188 56.781 14.898 1 31.52 90 ASP A C 1
ATOM 729 O O . ASP A 1 90 ? -50.844 57.906 15.273 1 31.52 90 ASP A O 1
ATOM 733 N N . GLY A 1 91 ? -52.094 56.844 13.922 1 26.27 91 GLY A N 1
ATOM 734 C CA . GLY A 1 91 ? -53.312 57.531 13.523 1 26.27 91 GLY A CA 1
ATOM 735 C C . GLY A 1 91 ? -54.219 57.875 14.688 1 26.27 91 GLY A C 1
ATOM 736 O O . GLY A 1 91 ? -54.062 57.344 15.789 1 26.27 91 GLY A O 1
ATOM 737 N N . SER A 1 92 ? -55.594 58.5 14.297 1 29.25 92 SER A N 1
ATOM 738 C CA . SER A 1 92 ? -56.844 59.281 14.391 1 29.25 92 SER A CA 1
ATOM 739 C C . SER A 1 92 ? -57.781 58.656 15.422 1 29.25 92 SER A C 1
ATOM 741 O O . SER A 1 92 ? -57.562 57.531 15.875 1 29.25 92 SER A O 1
ATOM 743 N N . GLN A 1 93 ? -59.219 58.438 14.93 1 21.72 93 GLN A N 1
ATOM 744 C CA . GLN A 1 93 ? -60.656 58.5 15.242 1 21.72 93 GLN A CA 1
ATOM 745 C C . GLN A 1 93 ? -61.094 57.25 16.031 1 21.72 93 GLN A C 1
ATOM 747 O O . GLN A 1 93 ? -60.531 56.188 15.836 1 21.72 93 GLN A O 1
ATOM 752 N N . MET B 1 1 ? -2.752 -6.66 -19.719 1 67.62 1 MET B N 1
ATOM 753 C CA . MET B 1 1 ? -1.638 -5.738 -19.531 1 67.62 1 MET B CA 1
ATOM 754 C C . MET B 1 1 ? -1.807 -4.949 -18.234 1 67.62 1 MET B C 1
ATOM 756 O O . MET B 1 1 ? -2.906 -4.484 -17.922 1 67.62 1 MET B O 1
ATOM 760 N N . PHE B 1 2 ? -0.797 -5.098 -17.203 1 75.12 2 PHE B N 1
ATOM 761 C CA . PHE B 1 2 ? -0.841 -4.402 -15.914 1 75.12 2 PHE B CA 1
ATOM 762 C C . PHE B 1 2 ? -0.763 -2.895 -16.109 1 75.12 2 PHE B C 1
ATOM 764 O O . PHE B 1 2 ? -0.15 -2.42 -17.078 1 75.12 2 PHE B O 1
ATOM 771 N N . LYS B 1 3 ? -1.605 -2.191 -15.531 1 87.81 3 LYS B N 1
ATOM 772 C CA . LYS B 1 3 ? -1.427 -0.742 -15.477 1 87.81 3 LYS B CA 1
ATOM 773 C C . LYS B 1 3 ? -0.259 -0.364 -14.57 1 87.81 3 LYS B C 1
ATOM 775 O O . LYS B 1 3 ? -0.11 -0.917 -13.477 1 87.81 3 LYS B O 1
ATOM 780 N N . THR B 1 4 ? 0.683 0.375 -15.094 1 94.19 4 THR B N 1
ATOM 781 C CA . THR B 1 4 ? 1.801 0.811 -14.266 1 94.19 4 THR B CA 1
ATOM 782 C C . THR B 1 4 ? 1.418 2.039 -13.445 1 94.19 4 THR B C 1
ATOM 784 O O . THR B 1 4 ? 0.55 2.816 -13.852 1 94.19 4 THR B O 1
ATOM 787 N N . ILE B 1 5 ? 2 2.156 -12.305 1 96.12 5 ILE B N 1
ATOM 788 C CA . ILE B 1 5 ? 1.76 3.291 -11.422 1 96.12 5 ILE B CA 1
ATOM 789 C C . ILE B 1 5 ? 2.936 4.262 -11.492 1 96.12 5 ILE B C 1
ATOM 791 O O . ILE B 1 5 ? 4.066 3.906 -11.156 1 96.12 5 ILE B O 1
ATOM 795 N N . ALA B 1 6 ? 2.6 5.465 -11.914 1 93.12 6 ALA B N 1
ATOM 796 C CA . ALA B 1 6 ? 3.658 6.457 -12.07 1 93.12 6 ALA B CA 1
ATOM 797 C C . ALA B 1 6 ? 3.818 7.293 -10.805 1 93.12 6 ALA B C 1
ATOM 799 O O . ALA B 1 6 ? 2.832 7.625 -10.141 1 93.12 6 ALA B O 1
ATOM 800 N N . ASP B 1 7 ? 4.98 7.566 -10.438 1 91.31 7 ASP B N 1
ATOM 801 C CA . ASP B 1 7 ? 5.355 8.508 -9.375 1 91.31 7 ASP B CA 1
ATOM 802 C C . ASP B 1 7 ? 4.648 8.164 -8.07 1 91.31 7 ASP B C 1
ATOM 804 O O . ASP B 1 7 ? 3.943 9 -7.5 1 91.31 7 ASP B O 1
ATOM 808 N N . PRO B 1 8 ? 4.75 6.922 -7.621 1 94.44 8 PRO B N 1
ATOM 809 C CA . PRO B 1 8 ? 4.152 6.562 -6.332 1 94.44 8 PRO B CA 1
ATOM 810 C C . PRO B 1 8 ? 4.816 7.27 -5.152 1 94.44 8 PRO B C 1
ATOM 812 O O . PRO B 1 8 ? 6.012 7.574 -5.207 1 94.44 8 PRO B O 1
ATOM 815 N N . ALA B 1 9 ? 4.059 7.551 -4.156 1 93.56 9 ALA B N 1
ATOM 816 C CA . ALA B 1 9 ? 4.672 8.016 -2.914 1 93.56 9 ALA B CA 1
ATOM 817 C C . ALA B 1 9 ? 5.488 6.906 -2.258 1 93.56 9 ALA B C 1
ATOM 819 O O . ALA B 1 9 ? 5.199 5.719 -2.439 1 93.56 9 ALA B O 1
ATOM 820 N N . ASP B 1 10 ? 6.473 7.32 -1.5 1 94.38 10 ASP B N 1
ATOM 821 C CA . ASP B 1 10 ? 7.324 6.348 -0.817 1 94.38 10 ASP B CA 1
ATOM 822 C C . ASP B 1 10 ? 6.496 5.453 0.102 1 94.38 10 ASP B C 1
ATOM 824 O O . ASP B 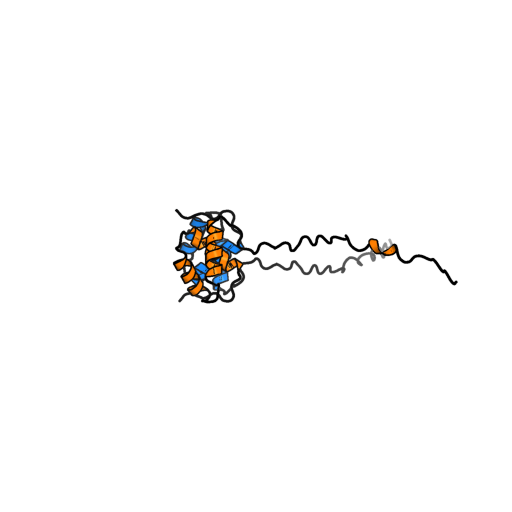1 10 ? 6.738 4.242 0.176 1 94.38 10 ASP B O 1
ATOM 828 N N . SER B 1 11 ? 5.594 6.117 0.753 1 94.94 11 SER B N 1
ATOM 829 C CA . SER B 1 11 ? 4.777 5.371 1.707 1 94.94 11 SER B CA 1
ATOM 830 C C . SER B 1 11 ? 3.912 4.332 1.003 1 94.94 11 SER B C 1
ATOM 832 O O . SER B 1 11 ? 3.605 3.283 1.572 1 94.94 11 SER B O 1
ATOM 834 N N . GLU B 1 12 ? 3.469 4.652 -0.256 1 96.44 12 GLU B N 1
ATOM 835 C CA . GLU B 1 12 ? 2.676 3.701 -1.028 1 96.44 12 GLU B CA 1
ATOM 836 C C . GLU B 1 12 ? 3.475 2.439 -1.338 1 96.44 12 GLU B C 1
ATOM 838 O O . GLU B 1 12 ? 2.98 1.325 -1.154 1 96.44 12 GLU B O 1
ATOM 843 N N . VAL B 1 13 ? 4.723 2.658 -1.751 1 97.56 13 VAL B N 1
ATOM 844 C CA . VAL B 1 13 ? 5.582 1.535 -2.102 1 97.56 13 VAL B CA 1
ATOM 845 C C . VAL B 1 13 ? 5.875 0.7 -0.857 1 97.56 13 VAL B C 1
ATOM 847 O O . VAL B 1 13 ? 5.801 -0.53 -0.896 1 97.56 13 VAL B O 1
ATOM 850 N N . ARG B 1 14 ? 6.121 1.374 0.242 1 97.94 14 ARG B N 1
ATOM 851 C CA . ARG B 1 14 ? 6.422 0.676 1.486 1 97.94 14 ARG B CA 1
ATOM 852 C C . ARG B 1 14 ? 5.207 -0.096 1.991 1 97.94 14 ARG B C 1
ATOM 854 O O . ARG B 1 14 ? 5.348 -1.183 2.557 1 97.94 14 ARG B O 1
ATOM 861 N N . SER B 1 15 ? 4.039 0.462 1.803 1 98 15 SER B N 1
ATOM 862 C CA . SER B 1 15 ? 2.807 -0.226 2.178 1 98 15 SER B CA 1
ATOM 863 C C . SER B 1 15 ? 2.646 -1.532 1.407 1 98 15 SER B C 1
ATOM 865 O O . SER B 1 15 ? 2.242 -2.549 1.976 1 98 15 SER B O 1
ATOM 867 N N . VAL B 1 16 ? 2.99 -1.489 0.127 1 98.44 16 VAL B N 1
ATOM 868 C CA . VAL B 1 16 ? 2.891 -2.678 -0.715 1 98.44 16 VAL B CA 1
ATOM 869 C C . VAL B 1 16 ? 3.906 -3.721 -0.259 1 98.44 16 VAL B C 1
ATOM 871 O O . VAL B 1 16 ? 3.588 -4.91 -0.168 1 98.44 16 VAL B O 1
ATOM 874 N N . ILE B 1 17 ? 5.137 -3.271 0.041 1 98.56 17 ILE B N 1
ATOM 875 C CA . ILE B 1 17 ? 6.16 -4.188 0.539 1 98.56 17 ILE B CA 1
ATOM 876 C C . ILE B 1 17 ? 5.672 -4.855 1.823 1 98.56 17 ILE B C 1
ATOM 878 O O . ILE B 1 17 ? 5.801 -6.07 1.986 1 98.56 17 ILE B O 1
ATOM 882 N N . ARG B 1 18 ? 5.086 -4.09 2.736 1 98.31 18 ARG B N 1
ATOM 883 C CA . ARG B 1 18 ? 4.582 -4.613 4.004 1 98.31 18 ARG B CA 1
ATOM 884 C C . ARG B 1 18 ? 3.492 -5.652 3.773 1 98.31 18 ARG B C 1
ATOM 886 O O . ARG B 1 18 ? 3.488 -6.707 4.414 1 98.31 18 ARG B O 1
ATOM 893 N N . PHE B 1 19 ? 2.656 -5.438 2.832 1 98 19 PHE B N 1
ATOM 894 C CA . PHE B 1 19 ? 1.543 -6.316 2.502 1 98 19 PHE B CA 1
ATOM 895 C C . PHE B 1 19 ? 2.047 -7.637 1.932 1 98 19 PHE B C 1
ATOM 897 O O . PHE B 1 19 ? 1.651 -8.711 2.393 1 98 19 PHE B O 1
ATOM 904 N N . LEU B 1 20 ? 2.926 -7.555 0.978 1 98.25 20 LEU B N 1
ATOM 905 C CA . LEU B 1 20 ? 3.432 -8.758 0.328 1 98.25 20 LEU B CA 1
ATOM 906 C C . LEU B 1 20 ? 4.309 -9.562 1.281 1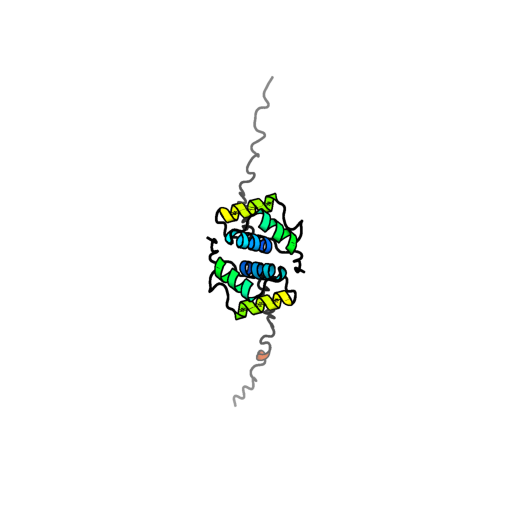 98.25 20 LEU B C 1
ATOM 908 O O . LEU B 1 20 ? 4.312 -10.797 1.237 1 98.25 20 LEU B O 1
ATOM 912 N N . ASN B 1 21 ? 5.055 -8.797 2.098 1 98 21 ASN B N 1
ATOM 913 C CA . ASN B 1 21 ? 5.848 -9.469 3.121 1 98 21 ASN B CA 1
ATOM 914 C C . ASN B 1 21 ? 4.965 -10.227 4.109 1 98 21 ASN B C 1
ATOM 916 O O . ASN B 1 21 ? 5.281 -11.352 4.492 1 98 21 ASN B O 1
ATOM 920 N N . ALA B 1 22 ? 3.887 -9.586 4.504 1 97.56 22 ALA B N 1
ATOM 921 C CA . ALA B 1 22 ? 2.939 -10.234 5.406 1 97.56 22 ALA B CA 1
ATOM 922 C C . ALA B 1 22 ? 2.314 -11.469 4.75 1 97.56 22 ALA B C 1
ATOM 924 O O . ALA B 1 22 ? 1.986 -12.438 5.434 1 97.56 22 ALA B O 1
ATOM 925 N N . LYS B 1 23 ? 2.113 -11.398 3.426 1 97.06 23 LYS B N 1
ATOM 926 C CA . LYS B 1 23 ? 1.586 -12.516 2.641 1 97.06 23 LYS B CA 1
ATOM 927 C C . LYS B 1 23 ? 2.631 -13.617 2.475 1 97.06 23 LYS B C 1
ATOM 929 O O . LYS B 1 23 ? 2.371 -14.633 1.829 1 97.06 23 LYS B O 1
ATOM 934 N N . LYS B 1 24 ? 3.84 -13.375 2.936 1 96.5 24 LYS B N 1
ATOM 935 C CA . LYS B 1 24 ? 4.957 -14.312 2.914 1 96.5 24 LYS B CA 1
ATOM 936 C C . LYS B 1 24 ? 5.453 -14.547 1.488 1 96.5 24 LYS B C 1
ATOM 938 O O . LYS B 1 24 ? 5.891 -15.648 1.151 1 96.5 24 LYS B O 1
ATOM 943 N N . VAL B 1 25 ? 5.258 -13.555 0.693 1 97.25 25 VAL B N 1
ATOM 944 C CA . VAL B 1 25 ? 5.875 -13.594 -0.629 1 97.25 25 VAL B CA 1
ATOM 945 C C . VAL B 1 25 ? 7.391 -13.469 -0.498 1 97.25 25 VAL B C 1
ATOM 947 O O . VAL B 1 25 ? 7.887 -12.695 0.323 1 97.25 25 VAL B O 1
ATOM 950 N N . LYS B 1 26 ? 8.094 -14.195 -1.355 1 97.69 26 LYS B N 1
ATOM 951 C CA . LYS B 1 26 ? 9.555 -14.141 -1.323 1 97.69 26 LYS B CA 1
ATOM 952 C C . LYS B 1 26 ? 10.062 -12.766 -1.726 1 97.69 26 LYS B C 1
ATOM 954 O O . LYS B 1 26 ? 9.539 -12.148 -2.662 1 97.69 26 LYS B O 1
ATOM 959 N N . PRO B 1 27 ? 11.102 -12.32 -1.088 1 97.81 27 PRO B N 1
ATOM 960 C CA . PRO B 1 27 ? 11.633 -10.984 -1.363 1 97.81 27 PRO B CA 1
ATOM 961 C C . PRO B 1 27 ? 11.938 -10.766 -2.842 1 97.81 27 PRO B C 1
ATOM 963 O O . PRO B 1 27 ? 11.633 -9.703 -3.389 1 97.81 27 PRO B O 1
ATOM 966 N N . ALA B 1 28 ? 12.516 -11.758 -3.473 1 97.75 28 ALA B N 1
ATOM 967 C CA . ALA B 1 28 ? 12.836 -11.625 -4.891 1 97.75 28 ALA B CA 1
ATOM 968 C C . ALA B 1 28 ? 11.578 -11.398 -5.723 1 97.75 28 ALA B C 1
ATOM 970 O O . ALA B 1 28 ? 11.586 -10.617 -6.672 1 97.75 28 ALA B O 1
ATOM 971 N N . GLU B 1 29 ? 10.531 -12.078 -5.332 1 98.06 29 GLU B N 1
ATOM 972 C CA . GLU B 1 29 ? 9.258 -11.953 -6.035 1 98.06 29 GLU B CA 1
ATOM 973 C C . GLU B 1 29 ? 8.602 -10.609 -5.734 1 98.06 29 GLU B C 1
ATOM 975 O O . GLU B 1 29 ? 7.988 -10 -6.617 1 98.06 29 GLU B O 1
ATOM 980 N N . ILE B 1 30 ? 8.734 -10.148 -4.492 1 98.44 30 ILE B N 1
ATOM 981 C CA . ILE B 1 30 ? 8.211 -8.836 -4.137 1 98.44 30 ILE B CA 1
ATOM 982 C C . ILE B 1 30 ? 8.875 -7.766 -5.004 1 98.44 30 ILE B C 1
ATOM 984 O O . ILE B 1 30 ? 8.195 -6.922 -5.594 1 98.44 30 ILE B O 1
ATOM 988 N N . HIS B 1 31 ? 10.18 -7.871 -5.098 1 97.75 31 HIS B N 1
ATOM 989 C CA . HIS B 1 31 ? 10.922 -6.898 -5.887 1 97.75 31 HIS B CA 1
ATOM 990 C C . HIS B 1 31 ? 10.484 -6.922 -7.348 1 97.75 31 HIS B C 1
ATOM 992 O O . HIS B 1 31 ? 10.305 -5.871 -7.965 1 97.75 31 HIS B O 1
ATOM 998 N N . ARG B 1 32 ? 10.297 -8.062 -7.863 1 97.12 32 ARG B N 1
ATOM 999 C CA . ARG B 1 32 ? 9.844 -8.211 -9.242 1 97.12 32 ARG B CA 1
ATOM 1000 C C . ARG B 1 32 ? 8.492 -7.543 -9.453 1 97.12 32 ARG B C 1
ATOM 1002 O O . ARG B 1 32 ? 8.297 -6.828 -10.438 1 97.12 32 ARG B O 1
ATOM 1009 N N . GLN B 1 33 ? 7.609 -7.758 -8.539 1 97.62 33 GLN B N 1
ATOM 1010 C CA . GLN B 1 33 ? 6.277 -7.176 -8.648 1 97.62 33 GLN B CA 1
ATOM 1011 C C . GLN B 1 33 ? 6.336 -5.652 -8.57 1 97.62 33 GLN B C 1
ATOM 1013 O O . GLN B 1 33 ? 5.629 -4.961 -9.312 1 97.62 33 GLN B O 1
ATOM 1018 N N . LEU B 1 34 ? 7.184 -5.105 -7.715 1 97.38 34 LEU B N 1
ATOM 1019 C CA . LEU B 1 34 ? 7.332 -3.656 -7.605 1 97.38 34 LEU B CA 1
ATOM 1020 C C . LEU B 1 34 ? 7.855 -3.064 -8.906 1 97.38 34 LEU B C 1
ATOM 1022 O O . LEU B 1 34 ? 7.355 -2.039 -9.375 1 97.38 34 LEU B O 1
ATOM 1026 N N . VAL B 1 35 ? 8.852 -3.791 -9.5 1 96.25 35 VAL B N 1
ATOM 1027 C CA . VAL B 1 35 ? 9.461 -3.32 -10.742 1 96.25 35 VAL B CA 1
ATOM 1028 C C . VAL B 1 35 ? 8.445 -3.379 -11.875 1 96.25 35 VAL B C 1
ATOM 1030 O O . VAL B 1 35 ? 8.383 -2.473 -12.711 1 96.25 35 VAL B O 1
ATOM 1033 N N . GLU B 1 36 ? 7.633 -4.379 -11.891 1 96.19 36 GLU B N 1
ATOM 1034 C CA . GLU B 1 36 ? 6.621 -4.586 -12.93 1 96.19 36 GLU B CA 1
ATOM 1035 C C . GLU B 1 36 ? 5.539 -3.512 -12.867 1 96.19 36 GLU B C 1
ATOM 1037 O O . GLU B 1 36 ? 5.09 -3.018 -13.906 1 96.19 36 GLU B O 1
ATOM 1042 N N . ILE B 1 37 ? 5.121 -3.121 -11.688 1 97.19 37 ILE B N 1
ATOM 1043 C CA . ILE B 1 37 ? 3.953 -2.264 -11.508 1 97.19 37 ILE B CA 1
ATOM 1044 C C . ILE B 1 37 ? 4.391 -0.802 -11.445 1 97.19 37 ILE B C 1
ATOM 1046 O O . ILE B 1 37 ? 3.689 0.084 -11.938 1 97.19 37 ILE B O 1
ATOM 1050 N N . TYR B 1 38 ? 5.535 -0.515 -10.82 1 96.5 38 TYR B N 1
ATOM 1051 C CA . TYR B 1 38 ? 6.004 0.861 -10.695 1 96.5 38 TYR B CA 1
ATOM 1052 C C . TYR B 1 38 ? 7.074 1.169 -11.734 1 96.5 38 TYR B C 1
ATOM 1054 O O . TYR B 1 38 ? 6.801 1.841 -12.734 1 96.5 38 TYR B O 1
ATOM 1062 N N . ASP B 1 39 ? 8.25 0.781 -11.555 1 94.38 39 ASP B N 1
ATOM 1063 C CA . ASP B 1 39 ? 9.398 0.931 -12.445 1 94.38 39 ASP B CA 1
ATOM 1064 C C . ASP B 1 39 ? 10.656 0.34 -11.82 1 94.38 39 ASP B C 1
ATOM 1066 O O . ASP B 1 39 ? 10.711 0.113 -10.609 1 94.38 39 ASP B O 1
ATOM 1070 N N . GLU B 1 40 ? 11.664 0.144 -12.641 1 93.19 40 GLU B N 1
ATOM 1071 C CA . GLU B 1 40 ? 12.922 -0.428 -12.172 1 93.19 40 GLU B CA 1
ATOM 1072 C C . GLU B 1 40 ? 13.617 0.505 -11.188 1 93.19 40 GLU B C 1
ATOM 1074 O O . GLU B 1 40 ? 14.438 0.062 -10.375 1 93.19 40 GLU B O 1
ATOM 1079 N N . ASN B 1 41 ? 13.234 1.782 -11.258 1 92.5 41 ASN B N 1
ATOM 1080 C CA . ASN B 1 41 ? 13.906 2.789 -10.445 1 92.5 41 ASN B CA 1
ATOM 1081 C C . ASN B 1 41 ? 13.07 3.188 -9.234 1 92.5 41 ASN B C 1
ATOM 1083 O O . ASN B 1 41 ? 13.312 4.23 -8.625 1 92.5 41 ASN B O 1
ATOM 1087 N N . VAL B 1 42 ? 12 2.389 -8.898 1 95.38 42 VAL B N 1
ATOM 1088 C CA . VAL B 1 42 ? 11.102 2.734 -7.805 1 95.38 42 VAL B CA 1
ATOM 1089 C C . VAL B 1 42 ? 11.867 2.748 -6.488 1 95.38 42 VAL B C 1
ATOM 1091 O O . VAL B 1 42 ? 11.602 3.572 -5.613 1 95.38 42 VAL B O 1
ATOM 1094 N N . MET B 1 43 ? 12.852 1.796 -6.336 1 94.31 43 MET B N 1
ATOM 1095 C CA . MET B 1 43 ? 13.68 1.692 -5.137 1 94.31 43 MET B CA 1
ATOM 1096 C C . MET B 1 43 ? 14.938 0.881 -5.406 1 94.31 43 MET B C 1
ATOM 1098 O O . MET B 1 43 ? 14.93 -0.033 -6.234 1 94.31 43 MET B O 1
ATOM 1102 N N . THR B 1 44 ? 16.016 1.269 -4.695 1 95.94 44 THR B N 1
ATOM 1103 C CA . THR B 1 44 ? 17.234 0.477 -4.828 1 95.94 44 THR B CA 1
ATOM 1104 C C . THR B 1 44 ? 17.094 -0.864 -4.117 1 95.94 44 THR B C 1
ATOM 1106 O O . THR B 1 44 ? 16.297 -0.998 -3.193 1 95.94 44 THR B O 1
ATOM 1109 N N . ASP B 1 45 ? 17.844 -1.789 -4.551 1 95.44 45 ASP B N 1
ATOM 1110 C CA . ASP B 1 45 ? 17.828 -3.104 -3.918 1 95.44 45 ASP B CA 1
ATOM 1111 C C . ASP B 1 45 ? 18.156 -3.002 -2.432 1 95.44 45 ASP B C 1
ATOM 1113 O O . ASP B 1 45 ? 17.531 -3.674 -1.604 1 95.44 45 ASP B O 1
ATOM 1117 N N . GLY B 1 46 ? 19.203 -2.205 -2.137 1 96.75 46 GLY B N 1
ATOM 1118 C CA . GLY B 1 46 ? 19.578 -2.018 -0.744 1 96.75 46 GLY B CA 1
ATOM 1119 C C . GLY B 1 46 ? 18.438 -1.471 0.107 1 96.75 46 GLY B C 1
ATOM 1120 O O . GLY B 1 46 ? 18.203 -1.958 1.213 1 96.75 46 GLY B O 1
ATOM 1121 N N . MET B 1 47 ? 17.75 -0.452 -0.387 1 96.75 47 MET B N 1
ATOM 1122 C CA . MET B 1 47 ? 16.625 0.136 0.329 1 96.75 47 MET B CA 1
ATOM 1123 C C . MET B 1 47 ? 15.469 -0.862 0.451 1 96.75 47 MET B C 1
ATOM 1125 O O . MET B 1 47 ? 14.859 -0.98 1.513 1 96.75 47 MET B O 1
ATOM 1129 N N . PHE B 1 48 ? 15.25 -1.554 -0.627 1 97.62 48 PHE B N 1
ATOM 1130 C CA . PHE B 1 48 ? 14.227 -2.586 -0.624 1 97.62 48 PHE B CA 1
ATOM 1131 C C . PHE B 1 48 ? 14.484 -3.609 0.475 1 97.62 48 PHE B C 1
ATOM 1133 O O . PHE B 1 48 ? 13.602 -3.9 1.283 1 97.62 48 PHE B O 1
ATOM 1140 N N . ARG B 1 49 ? 15.664 -4.16 0.569 1 97.81 49 ARG B N 1
ATOM 1141 C CA . ARG B 1 49 ? 16.031 -5.156 1.568 1 97.81 49 ARG B CA 1
ATOM 1142 C C . ARG B 1 49 ? 15.945 -4.582 2.977 1 97.81 49 ARG B C 1
ATOM 1144 O O . ARG B 1 49 ? 15.578 -5.285 3.92 1 97.81 49 ARG B O 1
ATOM 1151 N N . LYS B 1 50 ? 16.359 -3.357 3.096 1 97.25 50 LYS B N 1
ATOM 1152 C CA . LYS B 1 50 ? 16.25 -2.682 4.383 1 97.25 50 LYS B CA 1
ATOM 1153 C C . LYS B 1 50 ? 14.805 -2.666 4.875 1 97.25 50 LYS B C 1
ATOM 1155 O O . LYS B 1 50 ? 14.531 -2.979 6.035 1 97.25 50 LYS B O 1
ATOM 1160 N N . TRP B 1 51 ? 13.875 -2.344 3.986 1 97.12 51 TRP B N 1
ATOM 1161 C CA . TRP B 1 51 ? 12.469 -2.273 4.371 1 97.12 51 TRP B CA 1
ATOM 1162 C C . TRP B 1 51 ? 11.922 -3.66 4.684 1 97.12 51 TRP B C 1
ATOM 1164 O O . TRP B 1 51 ? 11.133 -3.828 5.617 1 97.12 51 TRP B O 1
ATOM 1174 N N . VAL B 1 52 ? 12.312 -4.676 3.881 1 97.88 52 VAL B N 1
ATOM 1175 C CA . VAL B 1 52 ? 11.922 -6.047 4.176 1 97.88 52 VAL B CA 1
ATOM 1176 C C . VAL B 1 52 ? 12.391 -6.43 5.578 1 97.88 52 VAL B C 1
ATOM 1178 O O . VAL B 1 52 ? 11.625 -7.008 6.359 1 97.88 52 VAL B O 1
ATOM 1181 N N . ARG B 1 53 ? 13.594 -6.105 5.879 1 97.69 53 ARG B N 1
ATOM 1182 C CA . ARG B 1 53 ? 14.133 -6.375 7.203 1 97.69 53 ARG B CA 1
ATOM 1183 C C . ARG B 1 53 ? 13.344 -5.633 8.281 1 97.69 53 ARG B C 1
ATOM 1185 O O . ARG B 1 53 ? 13.023 -6.199 9.328 1 97.69 53 ARG B O 1
ATOM 1192 N N . GLN B 1 54 ? 13.023 -4.43 8.039 1 96.88 54 GLN B N 1
ATOM 1193 C CA . GLN B 1 54 ? 12.289 -3.629 9.016 1 96.88 54 GLN B CA 1
ATOM 1194 C C . GLN B 1 54 ? 10.906 -4.211 9.273 1 96.88 54 GLN B C 1
ATOM 1196 O O . GLN B 1 54 ? 10.453 -4.262 10.422 1 96.88 54 GLN B O 1
ATOM 1201 N N . PHE B 1 55 ? 10.289 -4.621 8.227 1 96.81 55 PHE B N 1
ATOM 1202 C CA . PHE B 1 55 ? 8.961 -5.199 8.414 1 96.81 55 PHE B CA 1
ATOM 1203 C C . PHE B 1 55 ? 9.055 -6.57 9.078 1 96.81 55 PHE B C 1
ATOM 1205 O O . PHE B 1 55 ? 8.164 -6.965 9.828 1 96.81 55 PHE B O 1
ATOM 1212 N N . ASN B 1 56 ? 10.172 -7.27 8.844 1 96.38 56 ASN B N 1
ATOM 1213 C CA . ASN B 1 56 ? 10.406 -8.523 9.555 1 96.38 56 ASN B CA 1
ATOM 1214 C C . ASN B 1 56 ? 10.648 -8.281 11.039 1 96.38 56 ASN B C 1
ATOM 1216 O O . ASN B 1 56 ? 10.312 -9.125 11.875 1 96.38 56 ASN B O 1
ATOM 1220 N N . ASP B 1 57 ? 11.203 -7.125 11.352 1 95.88 57 ASP B N 1
ATOM 1221 C CA . ASP B 1 57 ? 11.477 -6.754 12.734 1 95.88 57 ASP B CA 1
ATOM 1222 C C . ASP B 1 57 ? 10.266 -6.09 13.383 1 95.88 57 ASP B C 1
ATOM 1224 O O . ASP B 1 57 ? 10.391 -5.422 14.414 1 95.88 57 ASP B O 1
ATOM 1228 N N . ASP B 1 58 ? 9.086 -6.074 12.703 1 93.69 58 ASP B N 1
ATOM 1229 C CA . ASP B 1 58 ? 7.762 -5.723 13.211 1 93.69 58 ASP B CA 1
ATOM 1230 C C . ASP B 1 58 ? 7.527 -4.215 13.133 1 93.69 58 ASP B C 1
ATOM 1232 O O . ASP B 1 58 ? 6.781 -3.654 13.938 1 93.69 58 ASP B O 1
ATOM 1236 N N . ARG B 1 59 ? 8.305 -3.619 12.234 1 92.19 59 ARG B N 1
ATOM 1237 C CA . ARG B 1 59 ? 7.957 -2.229 11.961 1 92.19 59 ARG B CA 1
ATOM 1238 C C . ARG B 1 59 ? 6.547 -2.115 11.391 1 92.19 59 ARG B C 1
ATOM 1240 O O . ARG B 1 59 ? 6.184 -2.854 10.469 1 92.19 59 ARG B O 1
ATOM 1247 N N . THR B 1 60 ? 5.746 -1.112 11.867 1 92.06 60 THR B N 1
ATOM 1248 C CA . THR B 1 60 ? 4.363 -1 11.422 1 92.06 60 THR B CA 1
ATOM 1249 C C . THR B 1 60 ? 4.133 0.321 10.695 1 92.06 60 THR B C 1
ATOM 1251 O O . THR B 1 60 ? 3.121 0.493 10.008 1 92.06 60 THR B O 1
ATOM 1254 N N . ASN B 1 61 ? 5.133 1.196 10.805 1 92.62 61 ASN B N 1
ATOM 1255 C CA . ASN B 1 61 ? 4.988 2.512 10.195 1 92.62 61 ASN B CA 1
ATOM 1256 C C . ASN B 1 61 ? 5.668 2.57 8.828 1 92.62 61 ASN B C 1
ATOM 1258 O O . ASN B 1 61 ? 6.84 2.223 8.695 1 92.62 61 ASN B O 1
ATOM 1262 N N . VAL B 1 62 ? 4.93 2.982 7.859 1 94.44 62 VAL B N 1
ATOM 1263 C CA . VAL B 1 62 ? 5.449 3.033 6.496 1 94.44 62 VAL B CA 1
ATOM 1264 C C . VAL B 1 62 ? 5.902 4.457 6.168 1 94.44 62 VAL B C 1
ATOM 1266 O O . VAL B 1 62 ? 6.363 4.727 5.055 1 94.44 62 VAL B O 1
ATOM 1269 N N . HIS B 1 63 ? 5.715 5.438 7.125 1 87.44 63 HIS B N 1
ATOM 1270 C CA . HIS B 1 63 ? 6.105 6.828 6.918 1 87.44 63 HIS B CA 1
ATOM 1271 C C . HIS B 1 63 ? 7.453 7.125 7.566 1 87.44 63 HIS B C 1
ATOM 1273 O O . HIS B 1 63 ? 7.891 6.395 8.461 1 87.44 63 HIS B O 1
ATOM 1279 N N . ASP B 1 64 ? 8.086 8.062 6.914 1 78.94 64 ASP B N 1
ATOM 1280 C CA . ASP B 1 64 ? 9.367 8.477 7.477 1 78.94 64 ASP B CA 1
ATOM 1281 C C . ASP B 1 64 ? 9.188 9.039 8.883 1 78.94 64 ASP B C 1
ATOM 1283 O O . ASP B 1 64 ? 8.211 9.727 9.172 1 78.94 64 ASP B O 1
ATOM 1287 N N . GLU B 1 65 ? 9.742 8.453 9.812 1 64.56 65 GLU B N 1
ATOM 1288 C CA . GLU B 1 65 ? 9.711 9 11.164 1 64.56 65 GLU B CA 1
ATOM 1289 C C . GLU B 1 65 ? 10.07 10.484 11.164 1 64.56 65 GLU B C 1
ATOM 1291 O O . GLU B 1 65 ? 10.969 10.914 10.445 1 64.56 65 GLU B O 1
ATOM 1296 N N . ALA B 1 66 ? 9.07 11.281 11.281 1 57.84 66 ALA B N 1
ATOM 1297 C CA . ALA B 1 66 ? 9.445 12.68 11.477 1 57.84 66 ALA B CA 1
ATOM 1298 C C . ALA B 1 66 ? 10.734 12.789 12.281 1 57.84 66 ALA B C 1
ATOM 1300 O O . ALA B 1 66 ? 10.875 12.164 13.336 1 57.84 66 ALA B O 1
ATOM 1301 N N . ARG B 1 67 ? 11.844 12.555 11.641 1 48.44 67 ARG B N 1
ATOM 1302 C CA . ARG B 1 67 ? 12.945 13.031 12.469 1 48.44 67 ARG B CA 1
ATOM 1303 C C . ARG B 1 67 ? 12.57 14.312 13.203 1 48.44 67 ARG B C 1
ATOM 1305 O O . ARG B 1 67 ? 12.25 15.32 12.57 1 48.44 67 ARG B O 1
ATOM 1312 N N . SER B 1 68 ? 11.711 14.188 14.141 1 45.88 68 SER B N 1
ATOM 1313 C CA . SER B 1 68 ? 11.75 15.453 14.867 1 45.88 68 SER B CA 1
ATOM 1314 C C . SER B 1 68 ? 13.164 16.031 14.891 1 45.88 68 SER B C 1
ATOM 1316 O O . SER B 1 68 ? 14.125 15.312 15.172 1 45.88 68 SER B O 1
ATOM 1318 N N . GLY B 1 69 ? 13.414 16.75 13.789 1 41.91 69 GLY B N 1
ATOM 1319 C CA . GLY B 1 69 ? 14.688 17.453 13.898 1 41.91 69 GLY B CA 1
ATOM 1320 C C . GLY B 1 69 ? 15.25 17.438 15.305 1 41.91 69 GLY B C 1
ATOM 1321 O O . GLY B 1 69 ? 14.562 17.047 16.25 1 41.91 69 GLY B O 1
ATOM 1322 N N . ARG B 1 70 ? 16.578 17.797 15.438 1 46.75 70 ARG B N 1
ATOM 1323 C CA . ARG B 1 70 ? 17.422 18.156 16.562 1 46.75 70 ARG B CA 1
ATOM 1324 C C . ARG B 1 70 ? 16.625 18.859 17.656 1 46.75 70 ARG B C 1
ATOM 1326 O O . ARG B 1 70 ? 15.883 19.797 17.359 1 46.75 70 ARG B O 1
ATOM 1333 N N . PRO B 1 71 ? 16.344 18.219 18.766 1 44.56 71 PRO B N 1
ATOM 1334 C CA . PRO B 1 71 ? 16.016 19.141 19.859 1 44.56 71 PRO B CA 1
ATOM 1335 C C . PRO B 1 71 ? 16.797 20.453 19.766 1 44.56 71 PRO B C 1
ATOM 1337 O O . PRO B 1 71 ? 18.031 20.453 19.703 1 44.56 71 PRO B O 1
ATOM 1340 N N . SER B 1 72 ? 16.484 21.359 18.766 1 40.03 72 SER B N 1
ATOM 1341 C CA . SER B 1 72 ? 17.203 22.625 18.875 1 40.03 72 SER B CA 1
ATOM 1342 C C . SER B 1 72 ? 17.516 22.969 20.328 1 40.03 72 SER B C 1
ATOM 1344 O O . SER B 1 72 ? 16.641 23.422 21.062 1 40.03 72 SER B O 1
ATOM 1346 N N . VAL B 1 73 ? 18.031 22.062 21.062 1 40.59 73 VAL B N 1
ATOM 1347 C CA . VAL B 1 73 ? 18.547 22.547 22.328 1 40.59 73 VAL B CA 1
ATOM 1348 C C . VAL B 1 73 ? 19.234 23.891 22.125 1 40.59 73 VAL B C 1
ATOM 1350 O O . VAL B 1 73 ? 20.312 23.953 21.5 1 40.59 73 VAL B O 1
ATOM 1353 N N . VAL B 1 74 ? 18.484 24.906 21.578 1 38.31 74 VAL B N 1
ATOM 1354 C CA . VAL B 1 74 ? 19.062 26.234 21.719 1 38.31 74 VAL B CA 1
ATOM 1355 C C . VAL B 1 74 ? 19.797 26.344 23.062 1 38.31 74 VAL B C 1
ATOM 1357 O O . VAL B 1 74 ? 19.188 26.266 24.125 1 38.31 74 VAL B O 1
ATOM 1360 N N . ASN B 1 75 ? 20.891 25.641 23.234 1 36.19 75 ASN B N 1
ATOM 1361 C CA . ASN B 1 75 ? 21.75 25.984 24.344 1 36.19 75 ASN B CA 1
ATOM 1362 C C . ASN B 1 75 ? 21.969 27.5 24.438 1 36.19 75 ASN B C 1
ATOM 1364 O O . ASN B 1 75 ? 22.594 28.094 23.562 1 36.19 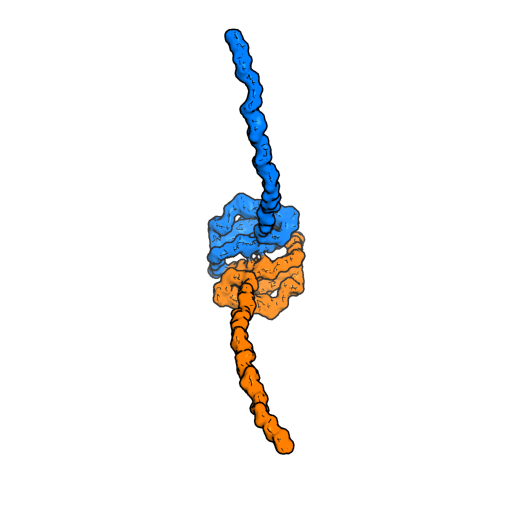75 ASN B O 1
ATOM 1368 N N . ASP B 1 76 ? 20.938 28.266 24.734 1 36.84 76 ASP B N 1
ATOM 1369 C CA . ASP B 1 76 ? 21.172 29.656 25.109 1 36.84 76 ASP B CA 1
ATOM 1370 C C . ASP B 1 76 ? 22.484 29.797 25.875 1 36.84 76 ASP B C 1
ATOM 1372 O O . ASP B 1 76 ? 22.641 30.719 26.688 1 36.84 76 ASP B O 1
ATOM 1376 N N . GLY B 1 77 ? 23.297 28.766 25.844 1 33.59 77 GLY B N 1
ATOM 1377 C CA . GLY B 1 77 ? 24.422 29 26.734 1 33.59 77 GLY B CA 1
ATOM 1378 C C . GLY B 1 77 ? 25.234 30.234 26.375 1 33.59 77 GLY B C 1
ATOM 1379 O O . GLY B 1 77 ? 26.391 30.344 26.766 1 33.59 77 GLY B O 1
ATOM 1380 N N . LEU B 1 78 ? 24.797 30.969 25.281 1 34 78 LEU B N 1
ATOM 1381 C CA . LEU B 1 78 ? 25.938 31.781 24.828 1 34 78 LEU B CA 1
ATOM 1382 C C . LEU B 1 78 ? 26.609 32.469 26 1 34 78 LEU B C 1
ATOM 1384 O O . LEU B 1 78 ? 26.047 32.562 27.094 1 34 78 LEU B O 1
ATOM 1388 N N . VAL B 1 79 ? 27.359 33.75 25.734 1 33.16 79 VAL B N 1
ATOM 1389 C CA . VAL B 1 79 ? 28.594 34.5 25.859 1 33.16 79 VAL B CA 1
ATOM 1390 C C . VAL B 1 79 ? 28.562 35.344 27.125 1 33.16 79 VAL B C 1
ATOM 1392 O O . VAL B 1 79 ? 27.875 36.375 27.172 1 33.16 79 VAL B O 1
ATOM 1395 N N . ALA B 1 80 ? 28.094 34.938 28.188 1 33.66 80 ALA B N 1
ATOM 1396 C CA . ALA B 1 80 ? 28.203 35.875 29.312 1 33.66 80 ALA B CA 1
ATOM 1397 C C . ALA B 1 80 ? 29.625 36.406 29.422 1 33.66 80 ALA B C 1
ATOM 1399 O O . ALA B 1 80 ? 29.875 37.344 30.172 1 33.66 80 ALA B O 1
ATOM 1400 N N . LYS B 1 81 ? 30.562 35.562 28.922 1 31.59 81 LYS B N 1
ATOM 1401 C CA . LYS B 1 81 ? 31.781 35.719 29.703 1 31.59 81 LYS B CA 1
ATOM 1402 C C . LYS B 1 81 ? 32.344 37.125 29.531 1 31.59 81 LYS B C 1
ATOM 1404 O O . LYS B 1 81 ? 33.094 37.625 30.406 1 31.59 81 LYS B O 1
ATOM 1409 N N . VAL B 1 82 ? 32.25 37.688 28.328 1 33.91 82 VAL B N 1
ATOM 1410 C CA . VAL B 1 82 ? 33.531 38.344 28.062 1 33.91 82 VAL B CA 1
ATOM 1411 C C . VAL B 1 82 ? 33.625 39.656 28.859 1 33.91 82 VAL B C 1
ATOM 1413 O O . VAL B 1 82 ? 34.562 40.406 28.719 1 33.91 82 VAL B O 1
ATOM 1416 N N . ASP B 1 83 ? 32.5 40 29.562 1 30.56 83 ASP B N 1
ATOM 1417 C CA . ASP B 1 83 ? 32.562 41.438 29.844 1 30.56 83 ASP B CA 1
ATOM 1418 C C . ASP B 1 83 ? 33.812 41.781 30.641 1 30.56 83 ASP B C 1
ATOM 1420 O O . ASP B 1 83 ? 33.969 42.906 31.109 1 30.56 83 ASP B O 1
ATOM 1424 N N . GLU B 1 84 ? 34.375 40.719 31.203 1 32.94 84 GLU B N 1
ATOM 1425 C CA . GLU B 1 84 ? 35.25 4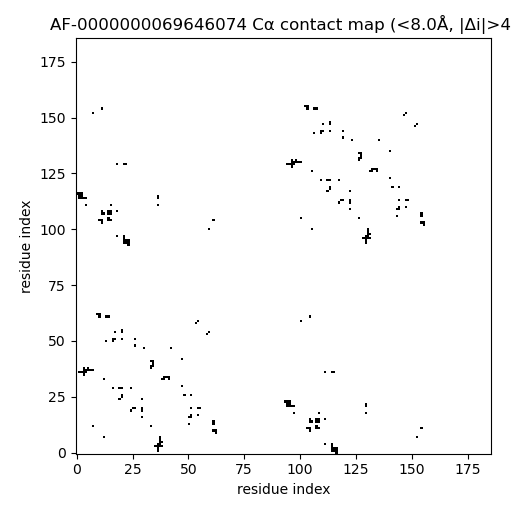1.25 32.25 1 32.94 84 GLU B CA 1
ATOM 1426 C C . GLU B 1 84 ? 36.438 42 31.656 1 32.94 84 GLU B C 1
ATOM 1428 O O . GLU B 1 84 ? 37.438 41.406 31.281 1 32.94 84 GLU B O 1
ATOM 1433 N N . LYS B 1 85 ? 36.25 42.719 30.469 1 30.97 85 LYS B N 1
ATOM 1434 C CA . LYS B 1 85 ? 37.406 43.344 29.844 1 30.97 85 LYS B CA 1
ATOM 1435 C C . LYS B 1 85 ? 38.344 43.969 30.906 1 30.97 85 LYS B C 1
ATOM 1437 O O . LYS B 1 85 ? 37.938 44.125 32.062 1 30.97 85 LYS B O 1
ATOM 1442 N N . PHE B 1 86 ? 39.25 44.969 30.344 1 33.78 86 PHE B N 1
ATOM 1443 C CA . PHE B 1 86 ? 40.562 45.562 30.297 1 33.78 86 PHE B CA 1
ATOM 1444 C C . PHE B 1 86 ? 40.812 46.469 31.5 1 33.78 86 PHE B C 1
ATOM 1446 O O . PHE B 1 86 ? 39.875 47.188 31.938 1 33.78 86 PHE B O 1
ATOM 1453 N N . VAL B 1 87 ? 41.781 46.094 32.344 1 35 87 VAL B N 1
ATOM 1454 C CA . VAL B 1 87 ? 42.594 46.688 33.406 1 35 87 VAL B CA 1
ATOM 1455 C C . VAL B 1 87 ? 42.875 48.156 33.062 1 35 87 VAL B C 1
ATOM 1457 O O . VAL B 1 87 ? 43.406 48.438 31.984 1 35 87 VAL B O 1
ATOM 1460 N N . LYS B 1 88 ? 42.375 49.156 33.719 1 31.59 88 LYS B N 1
ATOM 1461 C CA . LYS B 1 88 ? 42.469 50.594 33.906 1 31.59 88 LYS B CA 1
ATOM 1462 C C . LYS B 1 88 ? 43.906 51.031 34.031 1 31.59 88 LYS B C 1
ATOM 1464 O O . LYS B 1 88 ? 44.188 52.219 34.281 1 31.59 88 LYS B O 1
ATOM 1469 N N . THR B 1 89 ? 44.906 50.125 34.219 1 34.88 89 THR B N 1
ATOM 1470 C CA . THR B 1 89 ? 46 50.906 34.844 1 34.88 89 THR B CA 1
ATOM 1471 C C . THR B 1 89 ? 46.531 51.938 33.844 1 34.88 89 THR B C 1
ATOM 1473 O O . THR B 1 89 ? 47.062 51.562 32.812 1 34.88 89 THR B O 1
ATOM 1476 N N . ASP B 1 90 ? 45.938 53.062 33.594 1 30.91 90 ASP B N 1
ATOM 1477 C CA . ASP B 1 90 ? 46.469 54.312 33.094 1 30.91 90 ASP B CA 1
ATOM 1478 C C . ASP B 1 90 ? 47.844 54.594 33.719 1 30.91 90 ASP B C 1
ATOM 1480 O O . ASP B 1 90 ? 47.938 55.031 34.875 1 30.91 90 ASP B O 1
ATOM 1484 N N . GLY B 1 91 ? 48.906 53.688 33.75 1 28.52 91 GLY B N 1
ATOM 1485 C CA . GLY B 1 91 ? 50.25 54.188 34.031 1 28.52 91 GLY B CA 1
ATOM 1486 C C . GLY B 1 91 ? 50.719 55.219 33.031 1 28.52 91 GLY B C 1
ATOM 1487 O O . GLY B 1 91 ? 50.969 54.906 31.875 1 28.52 91 GLY B O 1
ATOM 1488 N N . SER B 1 92 ? 50.031 56.125 32.5 1 25.8 92 SER B N 1
ATOM 1489 C CA . SER B 1 92 ? 50.688 57.344 32.062 1 25.8 92 SER B CA 1
ATOM 1490 C C . SER B 1 92 ? 51.656 57.875 33.094 1 25.8 92 SER B C 1
ATOM 1492 O O . SER B 1 92 ? 51.219 58.344 34.156 1 25.8 92 SER B O 1
ATOM 1494 N N . GLN B 1 93 ? 52.625 56.875 33.438 1 20.59 93 GLN B N 1
ATOM 1495 C CA . GLN B 1 93 ? 54 57.312 33.312 1 20.59 93 GLN B CA 1
ATOM 1496 C C . GLN B 1 93 ? 54.406 57.438 31.844 1 20.59 93 GLN B C 1
ATOM 1498 O O . GLN B 1 93 ? 53.875 56.719 31 1 20.59 93 GLN B O 1
#

InterPro domains:
  IPR041426 Mos1 transposase, HTH domain [PF17906] (13-56)
  IPR052709 Transposase-Methyltransferase Hybrid [PTHR46060] (11-83)